Protein AF-A0A7S1MPQ8-F1 (afdb_monomer)

Solvent-accessible surface area (backbone atoms only — not comparable to full-atom values): 20086 Å² total; per-residue (Å²): 141,82,80,74,48,79,52,79,67,75,80,97,74,95,75,95,75,88,71,86,77,86,81,81,84,82,83,77,85,56,96,76,53,72,70,73,75,63,67,87,78,72,95,82,77,82,82,75,97,62,81,82,72,74,80,61,73,87,75,56,62,59,68,59,41,47,77,73,71,44,91,70,61,70,84,72,38,78,76,60,64,37,39,78,58,46,68,67,55,80,66,42,78,50,63,71,59,84,77,48,93,49,74,92,70,37,75,85,60,86,71,57,44,36,45,44,46,76,59,54,46,97,85,71,45,65,50,74,67,54,57,54,54,23,70,76,42,100,55,82,66,80,32,73,45,78,43,73,55,52,83,83,82,84,77,76,88,64,46,32,35,36,41,32,33,62,86,90,65,50,59,69,62,48,51,32,71,75,40,45,73,57,81,86,81,88,80,56,80,87,39,30,48,49,73,75,37,98,37,70,70,54,32,52,57,29,27,52,31,36,69,44,57,68,78,64,31,63,40,28,54,82,79,45,53,74,45,53,39,48,23,53,49,50,16,51,54,52,49,51,50,44,57,46,45,75,67,74,53,93,69,63,46,43,55,42,69,49,76,50,70,66,51,57,68,74,55,27,25,54,30,28,24,33,49,36,53,49,22,65,76,46,68,34,37,36,34,38,35,30,66,73,51,87,37,45,18,54,91,20,30,56,43,39,33,37,38,33,60,81,80,24,37,37,37,39,31,57,76,75,64,82,67,64,69,78,77,112

Mean predicted aligned error: 13.89 Å

Foldseek 3Di:
DFDFDKDKDDDDDDDDDDDPPPDADDDDDDPPCPVVVPDDDDPDDDDDPDDPPPPPCLPDPPVVCVVVVHDDPPVSVVDPLAAAFAFPDDWDFQDFQDDDRDPVPRPDDDIWIKGKGFQDDPVQDHDPVLQVVLVVDPHGDSRIDIGTQGDDPDLPDWLEEEEAEDPPLCQQVNLCVVQNAQDDQDFDQPAFLCVSAPDNVLSVLLLVLLPHDVVNSRHGLVPDDPLNNLSSVRSNSLRVQLVVLVVPPPHGAHENEASLVSDDLVSSQSSLLSSCVSSVVSVGRHYYYHNDSSNNYPSGNVTQWYAYSVRSIITGTDDPVVPVVVPD

Secondary structure (DSSP, 8-state):
----EEEE--S----S----------PPPPTTGGGGGSPPPPTT-PPPS-------GGGS-HHHHHHTTPPPPGGG-TTTTTTTPPBSSPPEE-PPP---SSGGGS---SS-EEEEEE-S-TTSPPPHHHHHHGGGSSS---SEEEEEEPP-----S-SEEEEE-STTSSHHHHHHHHH-PPPP----SSSBGGGGSS-HHHHHHHHHHTT--HHHHTSBGGGS-HHHHHHHHHHHHHHHHHHHHTTT---PPEEEESTTTTS-HHHHHHHHHHHHHHHHHTT--EEEEES--TT-STTTT--SEEEETTTTEEEEB--SGGGTTS--

pLDDT: mean 75.01, std 22.39, range [24.95, 98.12]

Nearest PDB structures (foldseek):
  1l2t-assembly1_B  TM=6.894E-01  e=6.437E-07  Methanocaldococcus jannaschii
  7nnu-assembly1_B  TM=5.948E-01  e=2.267E-05  Lactobacillus delbrueckii subsp. bulgaricus ATCC 11842 = JCM 1002
  4r9u-assembly1_D  TM=6.029E-01  e=1.386E-04  Escherichia coli K-12
  7z03-assembly1_D  TM=7.488E-01  e=3.767E-02  Escherichia coli
  7qv3-assembly1_w  TM=4.018E-01  e=1.017E-01  Bacillus subtilis subsp. subtilis str. 168

Structure (mmCIF, N/CA/C/O backbone):
data_AF-A0A7S1MPQ8-F1
#
_entry.id   AF-A0A7S1MPQ8-F1
#
loop_
_atom_site.group_PDB
_atom_site.id
_atom_site.type_symbol
_atom_site.label_atom_id
_atom_site.label_alt_id
_atom_site.label_comp_id
_atom_site.label_asym_id
_atom_site.label_entity_id
_atom_site.label_seq_id
_atom_site.pdbx_PDB_ins_code
_atom_site.Cartn_x
_atom_site.Cartn_y
_atom_site.Cartn_z
_atom_site.occupancy
_atom_site.B_iso_or_equiv
_atom_site.auth_seq_id
_atom_site.auth_comp_id
_atom_site.auth_asym_id
_atom_site.auth_atom_id
_atom_site.pdbx_PDB_model_num
ATOM 1 N N . PRO A 1 1 ? 7.523 -23.310 -0.431 1.00 24.95 1 PRO A N 1
ATOM 2 C CA . PRO A 1 1 ? 6.176 -23.815 -0.777 1.00 24.95 1 PRO A CA 1
ATOM 3 C C . PRO A 1 1 ? 5.324 -23.890 0.496 1.00 24.95 1 PRO A C 1
ATOM 5 O O . PRO A 1 1 ? 4.924 -24.959 0.931 1.00 24.95 1 PRO A O 1
ATOM 8 N N . ASP A 1 2 ? 5.092 -22.722 1.096 1.00 28.92 2 ASP A N 1
ATOM 9 C CA . ASP A 1 2 ? 4.220 -22.553 2.256 1.00 28.92 2 ASP A CA 1
ATOM 10 C C . ASP A 1 2 ? 2.933 -21.923 1.735 1.00 28.92 2 ASP A C 1
ATOM 12 O O . ASP A 1 2 ? 2.806 -20.704 1.613 1.00 28.92 2 ASP A O 1
ATOM 16 N N . ALA A 1 3 ? 2.014 -22.774 1.288 1.00 28.59 3 ALA A N 1
ATOM 17 C CA . ALA A 1 3 ? 0.721 -22.330 0.800 1.00 28.59 3 ALA A CA 1
ATOM 18 C C . ALA A 1 3 ? -0.149 -21.961 2.008 1.00 28.59 3 ALA A C 1
ATOM 20 O O . ALA A 1 3 ? -0.745 -22.821 2.649 1.00 28.59 3 ALA A O 1
ATOM 21 N N . MET A 1 4 ? -0.205 -20.670 2.336 1.00 34.84 4 MET A N 1
ATOM 22 C CA . MET A 1 4 ? -1.240 -20.127 3.214 1.00 34.84 4 MET A CA 1
ATOM 23 C C . MET A 1 4 ? -2.583 -20.310 2.492 1.00 34.84 4 MET A C 1
ATOM 25 O O . MET A 1 4 ? -2.813 -19.684 1.458 1.00 34.84 4 MET A O 1
ATOM 29 N N . GLN A 1 5 ? -3.431 -21.214 2.981 1.00 35.16 5 GLN A N 1
ATOM 30 C CA . GLN A 1 5 ? -4.720 -21.516 2.356 1.00 35.16 5 GLN A CA 1
ATOM 31 C C . GLN A 1 5 ? -5.838 -20.725 3.038 1.00 35.16 5 GLN A C 1
ATOM 33 O O . GLN A 1 5 ? -5.925 -20.671 4.266 1.00 35.16 5 GLN A O 1
ATOM 38 N N . VAL A 1 6 ? -6.689 -20.098 2.226 1.00 36.59 6 VAL A N 1
ATOM 39 C CA . VAL A 1 6 ? -7.954 -19.505 2.671 1.00 36.59 6 VAL A CA 1
ATOM 40 C C . VAL A 1 6 ? -9.004 -20.608 2.597 1.00 36.59 6 VAL A C 1
ATOM 42 O O . VAL A 1 6 ? -9.226 -21.168 1.525 1.00 36.59 6 VAL A O 1
ATOM 45 N N . ILE A 1 7 ? -9.614 -20.952 3.731 1.00 37.66 7 ILE A N 1
ATOM 46 C CA . ILE A 1 7 ? -10.656 -21.984 3.800 1.00 37.66 7 ILE A CA 1
ATOM 47 C C . ILE A 1 7 ? -12.013 -21.283 3.883 1.00 37.66 7 ILE A C 1
ATOM 49 O O . ILE A 1 7 ? -12.254 -20.510 4.812 1.00 37.66 7 ILE A O 1
ATOM 53 N N . HIS A 1 8 ? -12.891 -21.566 2.919 1.00 32.28 8 HIS A N 1
ATOM 54 C CA . HIS A 1 8 ? -14.289 -21.136 2.928 1.00 32.28 8 HIS A CA 1
ATOM 55 C C . HIS A 1 8 ? -15.161 -22.266 3.480 1.00 32.28 8 HIS A C 1
ATOM 57 O O . HIS A 1 8 ? -15.220 -23.347 2.897 1.00 32.28 8 HIS A O 1
ATOM 63 N N . CYS A 1 9 ? -15.863 -22.021 4.585 1.00 34.50 9 CYS A N 1
ATOM 64 C CA . CYS A 1 9 ? -16.858 -22.957 5.105 1.00 34.50 9 CYS A CA 1
ATOM 65 C C . CYS A 1 9 ? -18.252 -22.515 4.643 1.00 34.50 9 CYS A C 1
ATOM 67 O O . CYS A 1 9 ? -18.868 -21.658 5.273 1.00 34.50 9 CYS A O 1
ATOM 69 N N . GLY A 1 10 ? -18.747 -23.089 3.542 1.00 27.78 10 GLY A N 1
ATOM 70 C CA . GLY A 1 10 ? -20.096 -22.844 3.032 1.00 27.78 10 GLY A CA 1
ATOM 71 C C . GLY A 1 10 ? -20.757 -24.121 2.508 1.00 27.78 10 GLY A C 1
ATOM 72 O O . GLY A 1 10 ? -20.218 -24.764 1.619 1.00 27.78 10 GLY A O 1
ATOM 73 N N . GLY A 1 11 ? -21.940 -24.443 3.046 1.00 31.38 11 GLY A N 1
ATOM 74 C CA . GLY A 1 11 ? -22.970 -25.270 2.399 1.00 31.38 11 GLY A CA 1
ATOM 75 C C . GLY A 1 11 ? -22.735 -26.785 2.311 1.00 31.38 11 GLY A C 1
ATOM 76 O O . GLY A 1 11 ? -21.834 -27.259 1.636 1.00 31.38 11 GLY A O 1
ATOM 77 N N . ARG A 1 12 ? -23.633 -27.550 2.949 1.00 38.44 12 ARG A N 1
ATOM 78 C CA . ARG A 1 12 ? -23.705 -29.024 2.999 1.00 38.44 12 ARG A CA 1
ATOM 79 C C . ARG A 1 12 ? -23.396 -29.710 1.656 1.00 38.44 12 ARG A C 1
ATOM 81 O O . ARG A 1 12 ? -24.180 -29.613 0.717 1.00 38.44 12 ARG A O 1
ATOM 88 N N . GLY A 1 13 ? -22.329 -30.505 1.635 1.00 28.84 13 GLY A N 1
ATOM 89 C CA . GLY A 1 13 ? -22.002 -31.447 0.567 1.00 28.84 13 GLY A CA 1
ATOM 90 C C . GLY A 1 13 ? -21.178 -32.599 1.134 1.00 28.84 13 GLY A C 1
ATOM 91 O O . GLY A 1 13 ? -20.090 -32.400 1.659 1.00 28.84 13 GLY A O 1
ATOM 92 N N . THR A 1 14 ? -21.745 -33.797 1.095 1.00 37.88 14 THR A N 1
ATOM 93 C CA . THR A 1 14 ? -21.202 -35.048 1.631 1.00 37.88 14 THR A CA 1
ATOM 94 C C . THR A 1 14 ? -19.940 -35.507 0.895 1.00 37.88 14 THR A C 1
ATOM 96 O O . THR A 1 14 ? -20.030 -35.880 -0.272 1.00 37.88 14 THR A O 1
ATOM 99 N N . SER A 1 15 ? -18.805 -35.610 1.590 1.00 29.81 15 SER A N 1
ATOM 100 C CA . SER A 1 15 ? -17.795 -36.645 1.318 1.00 29.81 15 SER A CA 1
ATOM 101 C C . SER A 1 15 ? -16.887 -36.851 2.529 1.00 29.81 15 SER A C 1
ATOM 103 O O . SER A 1 15 ? -16.391 -35.896 3.119 1.00 29.81 15 SER A O 1
ATOM 105 N N . ALA A 1 16 ? -16.720 -38.120 2.890 1.00 32.75 16 ALA A N 1
ATOM 106 C CA . ALA A 1 16 ? -16.116 -38.620 4.112 1.00 32.75 16 ALA A CA 1
ATOM 107 C C . ALA A 1 16 ? -14.639 -38.233 4.282 1.00 32.75 16 ALA A C 1
ATOM 109 O O . ALA A 1 16 ? -13.795 -38.699 3.530 1.00 32.75 16 ALA A O 1
ATOM 110 N N . HIS A 1 17 ? -14.363 -37.434 5.312 1.00 28.80 17 HIS A N 1
ATOM 111 C CA . HIS A 1 17 ? -13.198 -37.507 6.201 1.00 28.80 17 HIS A CA 1
ATOM 112 C C . HIS A 1 17 ? -13.508 -36.611 7.413 1.00 28.80 17 HIS A C 1
ATOM 114 O O . HIS A 1 17 ? -13.018 -35.492 7.534 1.00 28.80 17 HIS A O 1
ATOM 120 N N . GLU A 1 18 ? -14.393 -37.084 8.295 1.00 25.55 18 GLU A N 1
ATOM 121 C CA . GLU A 1 18 ? -14.586 -36.480 9.618 1.00 25.55 18 GLU A CA 1
ATOM 122 C C . GLU A 1 18 ? -13.406 -36.880 10.508 1.00 25.55 18 GLU A C 1
ATOM 124 O O . GLU A 1 18 ? -13.405 -37.922 11.160 1.00 25.55 18 GLU A O 1
ATOM 129 N N . THR A 1 19 ? -12.359 -36.060 10.511 1.00 27.33 19 THR A N 1
ATOM 130 C CA . THR A 1 19 ? -11.458 -35.991 11.665 1.00 27.33 19 THR A CA 1
ATOM 131 C C . THR A 1 19 ? -12.065 -35.014 12.657 1.00 27.33 19 THR A C 1
ATOM 133 O O . THR A 1 19 ? -12.193 -33.831 12.351 1.00 27.33 19 THR A O 1
ATOM 136 N N . ASP A 1 20 ? -12.441 -35.521 13.831 1.00 26.19 20 ASP A N 1
ATOM 137 C CA . ASP A 1 20 ? -12.911 -34.746 14.981 1.00 26.19 20 ASP A CA 1
ATOM 138 C C . ASP A 1 20 ? -11.838 -33.721 15.393 1.00 26.19 20 ASP A C 1
ATOM 140 O O . ASP A 1 20 ? -10.901 -34.017 16.142 1.00 26.19 20 ASP A O 1
ATOM 144 N N . VAL A 1 21 ? -11.937 -32.494 14.877 1.00 26.73 21 VAL A N 1
ATOM 145 C CA . VAL A 1 21 ? -11.065 -31.390 15.283 1.00 26.73 21 VAL A CA 1
ATOM 146 C C . VAL A 1 21 ? -11.591 -30.849 16.610 1.00 26.73 21 VAL A C 1
ATOM 148 O O . VAL A 1 21 ? -12.471 -29.990 16.652 1.00 26.73 21 VAL A O 1
ATOM 151 N N . LYS A 1 22 ? -11.041 -31.341 17.724 1.00 25.64 22 LYS A N 1
ATOM 152 C CA . LYS A 1 22 ? -11.233 -30.724 19.046 1.00 25.64 22 LYS A CA 1
ATOM 153 C C . LYS A 1 22 ? -10.482 -29.390 19.095 1.00 25.64 22 LYS A C 1
ATOM 155 O O . LYS A 1 22 ? -9.331 -29.328 19.514 1.00 25.64 22 LYS A O 1
ATOM 160 N N . ALA A 1 23 ? -11.128 -28.323 18.635 1.00 27.41 23 ALA A N 1
ATOM 161 C CA . ALA A 1 23 ? -10.589 -26.972 18.694 1.00 27.41 23 ALA A CA 1
ATOM 162 C C . ALA A 1 23 ? -10.859 -26.334 20.067 1.00 27.41 23 ALA A C 1
ATOM 164 O O . ALA A 1 23 ? -12.002 -26.039 20.408 1.00 27.41 23 ALA A O 1
ATOM 165 N N . THR A 1 24 ? -9.802 -26.040 20.824 1.00 33.00 24 THR A N 1
ATOM 166 C CA . THR A 1 24 ? -9.876 -25.122 21.970 1.00 33.00 24 THR A CA 1
ATOM 167 C C . THR A 1 24 ? -8.656 -24.212 21.958 1.00 33.00 24 THR A C 1
ATOM 169 O O . THR A 1 24 ? -7.521 -24.684 21.966 1.00 33.00 24 THR A O 1
ATOM 172 N N . ARG A 1 25 ? -8.868 -22.891 21.905 1.00 42.22 25 ARG A N 1
ATOM 173 C CA . ARG A 1 25 ? -7.794 -21.886 21.969 1.00 42.22 25 ARG A CA 1
ATOM 174 C C . ARG A 1 25 ? -8.218 -20.714 22.837 1.00 42.22 25 ARG A C 1
ATOM 176 O O . ARG A 1 25 ? -9.301 -20.164 22.655 1.00 42.22 25 ARG A O 1
ATOM 183 N N . LEU A 1 26 ? -7.340 -20.328 23.758 1.00 31.12 26 LEU A N 1
ATOM 184 C CA . LEU A 1 26 ? -7.512 -19.186 24.652 1.00 31.12 26 LEU A CA 1
ATOM 185 C C . LEU A 1 26 ? -6.607 -18.016 24.245 1.00 31.12 26 LEU A C 1
ATOM 187 O O . LEU A 1 26 ? -5.568 -18.180 23.607 1.00 31.12 26 LEU A O 1
ATOM 191 N N . ARG A 1 27 ? -7.063 -16.814 24.613 1.00 29.39 27 ARG A N 1
ATOM 192 C CA . ARG A 1 27 ? -6.423 -15.511 24.384 1.00 29.39 27 ARG A CA 1
ATOM 193 C C . ARG A 1 27 ? -5.014 -15.442 24.984 1.00 29.39 27 ARG A C 1
ATOM 195 O O . ARG A 1 27 ? -4.820 -15.824 26.132 1.00 29.39 27 ARG A O 1
ATOM 202 N N . MET A 1 28 ? -4.090 -14.782 24.280 1.00 27.59 28 MET A N 1
ATOM 203 C CA . MET A 1 28 ? -2.989 -14.089 24.959 1.00 27.59 28 MET A CA 1
ATOM 204 C C . MET A 1 28 ? -3.543 -12.909 25.778 1.00 27.59 28 MET A C 1
ATOM 206 O O . MET A 1 28 ? -4.485 -12.248 25.323 1.00 27.59 28 MET A O 1
ATOM 210 N N . PRO A 1 29 ? -2.967 -12.602 26.953 1.00 29.34 29 PRO A N 1
ATOM 211 C CA . PRO A 1 29 ? -3.317 -11.413 27.715 1.00 29.34 29 PRO A CA 1
ATOM 212 C C . PRO A 1 29 ? -3.167 -10.154 26.859 1.00 29.34 29 PRO A C 1
ATOM 214 O O . PRO A 1 29 ? -2.082 -9.839 26.377 1.00 29.34 29 PRO A O 1
ATOM 217 N N . MET A 1 30 ? -4.253 -9.400 26.699 1.00 39.12 30 MET A N 1
ATOM 218 C CA . MET A 1 30 ? -4.140 -7.986 26.343 1.00 39.12 30 MET A CA 1
ATOM 219 C C . MET A 1 30 ? -3.495 -7.240 27.527 1.00 39.12 30 MET A C 1
ATOM 221 O O . MET A 1 30 ? -3.704 -7.658 28.672 1.00 39.12 30 MET A O 1
ATOM 225 N N . PRO A 1 31 ? -2.841 -6.083 27.313 1.00 38.09 31 PRO A N 1
ATOM 226 C CA . PRO A 1 31 ? -2.344 -5.195 28.379 1.00 38.09 31 PRO A CA 1
ATOM 227 C C . PRO A 1 31 ? -3.404 -4.670 29.378 1.00 38.09 31 PRO A C 1
ATOM 229 O O . PRO A 1 31 ? -3.119 -3.793 30.182 1.00 38.09 31 PRO A O 1
ATOM 232 N N . LEU A 1 32 ? -4.631 -5.197 29.355 1.00 39.12 32 LEU A N 1
ATOM 233 C CA . LEU A 1 32 ? -5.731 -4.879 30.268 1.00 39.12 32 LEU A CA 1
ATOM 234 C C . LEU A 1 32 ? -5.920 -5.908 31.400 1.00 39.12 32 LEU A C 1
ATOM 236 O O . LEU A 1 32 ? -6.851 -5.777 32.192 1.00 39.12 32 LEU A O 1
ATOM 240 N N . GLN A 1 33 ? -5.046 -6.914 31.529 1.00 41.00 33 GLN A N 1
ATOM 241 C CA . GLN A 1 33 ? -5.095 -7.875 32.644 1.00 41.00 33 GLN A CA 1
ATOM 242 C C . GLN A 1 33 ? -4.365 -7.427 33.923 1.00 41.00 33 GLN A C 1
ATOM 244 O O . GLN A 1 33 ? -4.305 -8.194 34.880 1.00 41.00 33 GLN A O 1
ATOM 249 N N . THR A 1 34 ? -3.916 -6.172 34.031 1.00 41.00 34 THR A N 1
ATOM 250 C CA . THR A 1 34 ? -3.363 -5.619 35.286 1.00 41.00 34 THR A CA 1
ATOM 251 C C . THR A 1 34 ? -4.339 -5.754 36.467 1.00 41.00 34 THR A C 1
ATOM 253 O O . THR A 1 34 ? -3.918 -5.853 37.615 1.00 41.00 34 THR A O 1
ATOM 256 N N . ARG A 1 35 ? -5.651 -5.851 36.200 1.00 37.34 35 ARG A N 1
ATOM 257 C CA . ARG A 1 35 ? -6.677 -6.096 37.229 1.00 37.34 35 ARG A CA 1
ATOM 258 C C . ARG A 1 35 ? -6.669 -7.512 37.821 1.00 37.34 35 ARG A C 1
ATOM 260 O O . ARG A 1 35 ? -7.174 -7.676 38.923 1.00 37.34 35 ARG A O 1
ATOM 267 N N . LEU A 1 36 ? -6.092 -8.513 37.149 1.00 35.53 36 LEU A N 1
ATOM 268 C CA . LEU A 1 36 ? -6.027 -9.895 37.655 1.00 35.53 36 LEU A CA 1
ATOM 269 C C . LEU A 1 36 ? -4.828 -10.155 38.583 1.00 35.53 36 LEU A C 1
ATOM 271 O O . LEU A 1 36 ? -4.782 -11.194 39.233 1.00 35.53 36 LEU A O 1
ATOM 275 N N . LEU A 1 37 ? -3.890 -9.208 38.698 1.00 35.22 37 LEU A N 1
ATOM 276 C CA . LEU A 1 37 ? -2.820 -9.248 39.705 1.00 35.22 37 LEU A CA 1
ATOM 277 C C . LEU A 1 37 ? -3.254 -8.672 41.064 1.00 35.22 37 LEU A C 1
ATOM 279 O O . LEU A 1 37 ? -2.502 -8.746 42.034 1.00 35.22 37 LEU A O 1
ATOM 283 N N . VAL A 1 38 ? -4.475 -8.137 41.163 1.00 41.81 38 VAL A N 1
ATOM 284 C CA . VAL A 1 38 ? -5.078 -7.750 42.442 1.00 41.81 38 VAL A CA 1
ATOM 285 C C . VAL A 1 38 ? -5.707 -9.003 43.055 1.00 41.81 38 VAL A C 1
ATOM 287 O O . VAL A 1 38 ? -6.876 -9.308 42.833 1.00 41.81 38 VAL A O 1
ATOM 290 N N . GLN A 1 39 ? -4.893 -9.778 43.772 1.00 36.62 39 GLN A N 1
ATOM 291 C CA . GLN A 1 39 ? -5.347 -10.951 44.523 1.00 36.62 39 GLN A CA 1
ATOM 292 C C . GLN A 1 39 ? -6.478 -10.589 45.514 1.00 36.62 39 GLN A C 1
ATOM 294 O O . GLN A 1 39 ? -6.490 -9.474 46.047 1.00 36.62 39 GLN A O 1
ATOM 299 N N . PRO A 1 40 ? -7.409 -11.515 45.823 1.00 37.91 40 PRO A N 1
ATOM 300 C CA . PRO A 1 40 ? -8.365 -11.319 46.908 1.00 37.91 40 PRO A CA 1
ATOM 301 C C . PRO A 1 40 ? -7.624 -11.233 48.255 1.00 37.91 40 PRO A C 1
ATOM 303 O O . PRO A 1 40 ? -6.812 -12.091 48.594 1.00 37.91 40 PRO A O 1
ATOM 306 N N . LYS A 1 41 ? -7.896 -10.153 48.998 1.00 41.31 41 LYS A N 1
ATOM 307 C CA . LYS A 1 41 ? -7.268 -9.792 50.279 1.00 41.31 41 LYS A CA 1
ATOM 308 C C . LYS A 1 41 ? -7.405 -10.915 51.324 1.00 41.31 41 LYS A C 1
ATOM 310 O O . LYS A 1 41 ? -8.508 -11.396 51.573 1.00 41.31 41 LYS A O 1
ATOM 315 N N . LEU A 1 42 ? -6.304 -11.255 52.000 1.00 37.31 42 LEU A N 1
ATOM 316 C CA . LEU A 1 42 ? -6.331 -11.942 53.299 1.00 37.31 42 LEU A CA 1
ATOM 317 C C . LEU A 1 42 ? -7.059 -11.054 54.333 1.00 37.31 42 LEU A C 1
ATOM 319 O O . LEU A 1 42 ? -6.834 -9.840 54.347 1.00 37.31 42 LEU A O 1
ATOM 323 N N . PRO A 1 43 ? -7.915 -11.610 55.209 1.00 36.41 43 PRO A N 1
ATOM 324 C CA . PRO A 1 43 ? -8.613 -10.823 56.220 1.00 36.41 43 PRO A CA 1
ATOM 325 C C . PRO A 1 43 ? -7.623 -10.364 57.303 1.00 36.41 43 PRO A C 1
ATOM 327 O O . PRO A 1 43 ? -7.113 -11.184 58.062 1.00 36.41 43 PRO A O 1
ATOM 330 N N . GLY A 1 44 ? -7.337 -9.057 57.365 1.00 46.91 44 GLY A N 1
ATOM 331 C CA . GLY A 1 44 ? -6.554 -8.460 58.459 1.00 46.91 44 GLY A CA 1
ATOM 332 C C . GLY A 1 44 ? -5.663 -7.254 58.130 1.00 46.91 44 GLY A C 1
ATOM 333 O O . GLY A 1 44 ? -5.054 -6.708 59.045 1.00 46.91 44 GLY A O 1
ATOM 334 N N . SER A 1 45 ? -5.551 -6.800 56.877 1.00 37.31 45 SER A N 1
ATOM 335 C CA . SER A 1 45 ? -4.681 -5.657 56.549 1.00 37.31 45 SER A CA 1
ATOM 336 C C . SER A 1 45 ? -5.398 -4.309 56.695 1.00 37.31 45 SER A C 1
ATOM 338 O O . SER A 1 45 ? -6.328 -4.014 55.942 1.00 37.31 45 SER A O 1
ATOM 340 N N . VAL A 1 46 ? -4.918 -3.501 57.642 1.00 44.50 46 VAL A N 1
ATOM 341 C CA . VAL A 1 46 ? -5.255 -2.087 57.872 1.00 44.50 46 VAL A CA 1
ATOM 342 C C . VAL A 1 46 ? -5.051 -1.267 56.589 1.00 44.50 46 VAL A C 1
ATOM 344 O O . VAL A 1 46 ? -4.017 -1.386 55.931 1.00 44.50 46 VAL A O 1
ATOM 347 N N . GLU A 1 47 ? -6.047 -0.462 56.219 1.00 40.12 47 GLU A N 1
ATOM 348 C CA . GLU A 1 47 ? -6.007 0.421 55.047 1.00 40.12 47 GLU A CA 1
ATOM 349 C C . GLU A 1 47 ? -5.026 1.588 55.239 1.00 40.12 47 GLU A C 1
ATOM 351 O O . GLU A 1 47 ? -5.028 2.225 56.292 1.00 40.12 47 GLU A O 1
ATOM 356 N N . PRO A 1 48 ? -4.277 1.984 54.200 1.00 42.97 48 PRO A N 1
ATOM 357 C CA . PRO A 1 48 ? -4.060 3.386 53.913 1.00 42.97 48 PRO A CA 1
ATOM 358 C C . PRO A 1 48 ? -5.194 3.877 53.001 1.00 42.97 48 PRO A C 1
ATOM 360 O O . PRO A 1 48 ? -5.425 3.329 51.920 1.00 42.97 48 PRO A O 1
ATOM 363 N N . GLU A 1 49 ? -5.903 4.917 53.437 1.00 44.12 49 GLU A N 1
ATOM 364 C CA . GLU A 1 49 ? -6.898 5.647 52.650 1.00 44.12 49 GLU A CA 1
ATOM 365 C C . GLU A 1 49 ? -6.259 6.242 51.386 1.00 44.12 49 GLU A C 1
ATOM 367 O O . GLU A 1 49 ? -5.705 7.340 51.398 1.00 44.12 49 GLU A O 1
ATOM 372 N N . ARG A 1 50 ? -6.296 5.480 50.295 1.00 43.31 50 ARG A N 1
ATOM 373 C CA . ARG A 1 50 ? -6.432 5.905 48.893 1.00 43.31 50 ARG A CA 1
ATOM 374 C C . ARG A 1 50 ? -6.281 4.641 48.048 1.00 43.31 50 ARG A C 1
ATOM 376 O O . ARG A 1 50 ? -5.191 4.064 48.036 1.00 43.31 50 ARG A O 1
ATOM 383 N N . PRO A 1 51 ? -7.316 4.180 47.322 1.00 43.91 51 PRO A N 1
ATOM 384 C CA . PRO A 1 51 ? -7.065 3.200 46.279 1.00 43.91 51 PRO A CA 1
ATOM 385 C C . PRO A 1 51 ? -6.052 3.845 45.333 1.00 43.91 51 PRO A C 1
ATOM 387 O O . PRO A 1 51 ? -6.257 4.983 44.911 1.00 43.91 51 PRO A O 1
ATOM 390 N N . PHE A 1 52 ? -4.938 3.167 45.048 1.00 38.09 52 PHE A N 1
ATOM 391 C CA . PHE A 1 52 ? -4.070 3.549 43.941 1.00 38.09 52 PHE A CA 1
ATOM 392 C C . PHE A 1 52 ? -4.953 3.553 42.693 1.00 38.09 52 PHE A C 1
ATOM 394 O O . PHE A 1 52 ? -5.222 2.502 42.109 1.00 38.09 52 PHE A O 1
ATOM 401 N N . ALA A 1 53 ? -5.491 4.721 42.343 1.00 48.09 53 ALA A N 1
ATOM 402 C CA . ALA A 1 53 ? -6.166 4.926 41.084 1.00 48.09 53 ALA A CA 1
ATOM 403 C C . ALA A 1 53 ? -5.097 4.637 40.039 1.00 48.09 53 ALA A C 1
ATOM 405 O O . ALA A 1 53 ? -4.110 5.367 39.935 1.00 48.09 53 ALA A O 1
ATOM 406 N N . ALA A 1 54 ? -5.226 3.496 39.363 1.00 45.75 54 ALA A N 1
ATOM 407 C CA . ALA A 1 54 ? -4.396 3.204 38.213 1.00 45.75 54 ALA A CA 1
ATOM 408 C C . ALA A 1 54 ? -4.549 4.402 37.277 1.00 45.75 54 ALA A C 1
ATOM 410 O O . ALA A 1 54 ? -5.664 4.689 36.844 1.00 45.75 54 ALA A O 1
ATOM 411 N N . ILE A 1 55 ? -3.457 5.136 37.066 1.00 49.22 55 ILE A N 1
ATOM 412 C CA . ILE A 1 55 ? -3.434 6.300 36.187 1.00 49.22 55 ILE A CA 1
ATOM 413 C C . ILE A 1 55 ? -3.928 5.814 34.825 1.00 49.22 55 ILE A C 1
ATOM 415 O O . ILE A 1 55 ? -3.316 4.923 34.229 1.00 49.22 55 ILE A O 1
ATOM 419 N N . ASP A 1 56 ? -5.060 6.345 34.361 1.00 51.88 56 ASP A N 1
ATOM 420 C CA . ASP A 1 56 ? -5.493 6.100 32.994 1.00 51.88 56 ASP A CA 1
ATOM 421 C C . ASP A 1 56 ? -4.576 6.923 32.090 1.00 51.88 56 ASP A C 1
ATOM 423 O O . ASP A 1 56 ? -4.651 8.148 32.040 1.00 51.88 56 ASP A O 1
ATOM 427 N N . TYR A 1 57 ? -3.666 6.244 31.392 1.00 55.69 57 TYR A N 1
ATOM 428 C CA . TYR A 1 57 ? -2.696 6.876 30.495 1.00 55.69 57 TYR A CA 1
ATOM 429 C C . TYR A 1 57 ? -3.346 7.733 29.396 1.00 55.69 57 TYR A C 1
ATOM 431 O O . TYR A 1 57 ? -2.659 8.539 28.774 1.00 55.69 57 TYR A O 1
ATOM 439 N N . LYS A 1 58 ? -4.654 7.584 29.152 1.00 53.97 58 LYS A N 1
ATOM 440 C CA . LYS A 1 58 ? -5.418 8.443 28.236 1.00 53.97 58 LYS A CA 1
ATOM 441 C C . LYS A 1 58 ? -5.584 9.878 28.740 1.00 53.97 58 LYS A C 1
ATOM 443 O O . LYS A 1 58 ? -5.866 10.757 27.936 1.00 53.97 58 LYS A O 1
ATOM 448 N N . GLU A 1 59 ? -5.412 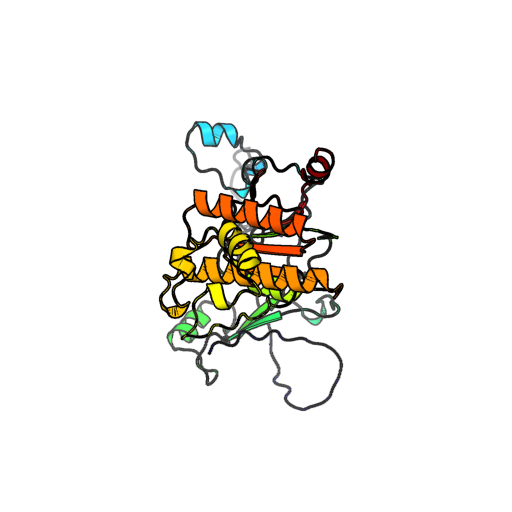10.112 30.038 1.00 59.50 59 GLU A N 1
ATOM 449 C CA . GLU A 1 59 ? -5.482 11.440 30.660 1.00 59.50 59 GLU A CA 1
ATOM 450 C C . GLU A 1 59 ? -4.110 12.131 30.728 1.00 59.50 59 GLU A C 1
ATOM 452 O O . GLU A 1 59 ? -4.009 13.279 31.161 1.00 59.50 59 GLU A O 1
ATOM 457 N N . CYS A 1 60 ? -3.032 11.456 30.308 1.00 66.56 60 CYS A N 1
ATOM 458 C CA . CYS A 1 60 ? -1.706 12.059 30.280 1.00 66.56 60 CYS A CA 1
ATOM 459 C C . CYS A 1 60 ? -1.624 13.146 29.203 1.00 66.56 60 CYS A C 1
ATOM 461 O O . CYS A 1 60 ? -1.896 12.894 28.030 1.00 66.56 60 CYS A O 1
ATOM 463 N N . ASP A 1 61 ? -1.152 14.335 29.589 1.00 74.25 61 ASP A N 1
ATOM 464 C CA . ASP A 1 61 ? -0.811 15.392 28.640 1.00 74.25 61 ASP A CA 1
ATOM 465 C C . ASP A 1 61 ? 0.403 14.974 27.799 1.00 74.25 61 ASP A C 1
ATOM 467 O O . ASP A 1 61 ? 1.568 15.115 28.188 1.00 74.25 61 ASP A O 1
ATOM 471 N N . THR A 1 62 ? 0.110 14.447 26.614 1.00 74.06 62 THR A N 1
ATOM 472 C CA . THR A 1 62 ? 1.104 13.994 25.644 1.00 74.06 62 THR A CA 1
ATOM 473 C C . THR A 1 62 ? 2.033 15.116 25.195 1.00 74.06 62 THR A C 1
ATOM 475 O O . THR A 1 62 ? 3.195 14.849 24.903 1.00 74.06 62 THR A O 1
ATOM 478 N N . SER A 1 63 ? 1.557 16.367 25.179 1.00 71.94 63 SER A N 1
ATOM 479 C CA . SER A 1 63 ? 2.363 17.524 24.774 1.00 71.94 63 SER A CA 1
ATOM 480 C C . SER A 1 63 ? 3.452 17.810 25.804 1.00 71.94 63 SER A C 1
ATOM 482 O O . SER A 1 63 ? 4.601 18.075 25.444 1.00 71.94 63 SER A O 1
ATOM 484 N N . THR A 1 64 ? 3.110 17.687 27.090 1.00 75.06 64 THR A N 1
ATOM 485 C CA . THR A 1 64 ? 4.076 17.809 28.185 1.00 75.06 64 THR A CA 1
ATOM 486 C C . THR A 1 64 ? 5.104 16.675 28.136 1.00 75.06 64 THR A C 1
ATOM 488 O O . THR A 1 64 ? 6.304 16.952 28.174 1.00 75.06 64 THR A O 1
ATOM 491 N N . LEU A 1 65 ? 4.673 15.418 27.964 1.00 75.12 65 LEU A N 1
ATOM 492 C CA . LEU A 1 65 ? 5.579 14.263 27.860 1.00 75.12 65 LEU A CA 1
ATOM 493 C C . LEU A 1 65 ? 6.608 14.429 26.727 1.00 75.12 65 LEU A C 1
ATOM 495 O O . LEU A 1 65 ? 7.805 14.251 26.952 1.00 75.12 65 LEU A O 1
ATOM 499 N N . GLU A 1 66 ? 6.173 14.837 25.535 1.00 67.19 66 GLU A N 1
ATOM 500 C CA . GLU A 1 66 ? 7.080 15.098 24.410 1.00 67.19 66 GLU A CA 1
ATOM 501 C C . GLU A 1 66 ? 8.036 16.265 24.672 1.00 67.19 66 GLU A C 1
ATOM 503 O O . GLU A 1 66 ? 9.213 16.167 24.328 1.00 67.19 66 GLU A O 1
ATOM 508 N N . SER A 1 67 ? 7.566 17.362 25.281 1.00 74.44 67 SER A N 1
ATOM 509 C CA . SER A 1 67 ? 8.429 18.520 25.579 1.00 74.44 67 SER A CA 1
ATOM 510 C C . SER A 1 67 ? 9.552 18.182 26.563 1.00 74.44 67 SER A C 1
ATOM 512 O O . SER A 1 67 ? 10.629 18.772 26.513 1.00 74.44 67 SER A O 1
ATOM 514 N N . LEU A 1 68 ? 9.320 17.179 27.411 1.00 80.12 68 LEU A N 1
ATOM 515 C CA . LEU A 1 68 ? 10.307 16.611 28.323 1.00 80.12 68 LEU A CA 1
ATOM 516 C C . LEU A 1 68 ? 11.165 15.511 27.668 1.00 80.12 68 LEU A C 1
ATOM 518 O O . LEU A 1 68 ? 12.017 14.928 28.337 1.00 80.12 68 LEU A O 1
ATOM 522 N N . GLY A 1 69 ? 10.947 15.202 26.386 1.00 68.38 69 GLY A N 1
ATOM 523 C CA . GLY A 1 69 ? 11.684 14.186 25.631 1.00 68.38 69 GLY A CA 1
ATOM 524 C C . GLY A 1 69 ? 11.270 12.740 25.923 1.00 68.38 69 GLY A C 1
ATOM 525 O O . GLY A 1 69 ? 12.021 11.816 25.608 1.00 68.38 69 GLY A O 1
ATOM 526 N N . TRP A 1 70 ? 10.105 12.517 26.534 1.00 71.19 70 TRP A N 1
ATOM 527 C CA . TRP A 1 70 ? 9.616 11.174 26.843 1.00 71.19 70 TRP A CA 1
ATOM 528 C C . TRP A 1 70 ? 9.026 10.507 25.598 1.00 71.19 70 TRP A C 1
ATOM 530 O O . TRP A 1 70 ? 8.409 11.155 24.752 1.00 71.19 70 TRP A O 1
ATOM 540 N N . TYR A 1 71 ? 9.181 9.183 25.498 1.00 64.25 71 TYR A N 1
ATOM 541 C CA . TYR A 1 71 ? 8.507 8.392 24.470 1.00 64.25 71 TYR A CA 1
ATOM 542 C C . TYR A 1 71 ? 6.994 8.438 24.696 1.00 64.25 71 TYR A C 1
ATOM 544 O O . TYR A 1 71 ? 6.497 7.933 25.705 1.00 64.25 71 TYR A O 1
ATOM 552 N N . VAL A 1 72 ? 6.263 9.010 23.741 1.00 64.50 72 VAL A N 1
ATOM 553 C CA . VAL A 1 72 ? 4.802 8.959 23.714 1.00 64.50 72 VAL A CA 1
ATOM 554 C C . VAL A 1 72 ? 4.374 7.873 22.729 1.00 64.50 72 VAL A C 1
ATOM 556 O O . VAL A 1 72 ? 4.724 7.958 21.548 1.00 64.50 72 VAL A O 1
ATOM 559 N N . PRO A 1 73 ? 3.628 6.846 23.182 1.00 59.25 73 PRO A N 1
ATOM 560 C CA . PRO A 1 73 ? 3.064 5.842 22.298 1.00 59.25 73 PRO A CA 1
ATOM 561 C C . PRO A 1 73 ? 2.310 6.498 21.130 1.00 59.25 73 PRO A C 1
ATOM 563 O O . PRO A 1 73 ? 1.473 7.374 21.371 1.00 59.25 73 PRO A O 1
ATOM 566 N N . PRO A 1 74 ? 2.561 6.078 19.877 1.00 55.59 74 PRO A N 1
ATOM 567 C CA . PRO A 1 74 ? 1.859 6.563 18.689 1.00 55.59 74 PRO A CA 1
ATOM 568 C C . PRO A 1 74 ? 0.342 6.632 18.874 1.00 55.59 74 PRO A C 1
ATOM 570 O O . PRO A 1 74 ? -0.317 7.565 18.427 1.00 55.59 74 PRO A O 1
ATOM 573 N N . GLU A 1 75 ? -0.216 5.658 19.583 1.00 55.81 75 GLU A N 1
ATOM 574 C CA . GLU A 1 75 ? -1.638 5.537 19.849 1.00 55.81 75 GLU A CA 1
ATOM 575 C C . GLU A 1 75 ? -2.200 6.751 20.581 1.00 55.81 75 GLU A C 1
ATOM 577 O O . GLU A 1 75 ? -3.358 7.052 20.323 1.00 55.81 75 GLU A O 1
ATOM 582 N N . LEU A 1 76 ? -1.408 7.441 21.415 1.00 60.91 76 LEU A N 1
ATOM 583 C CA . LEU A 1 76 ? -1.775 8.641 22.181 1.00 60.91 76 LEU A CA 1
ATOM 584 C C . LEU A 1 76 ? -1.553 9.949 21.399 1.00 60.91 76 LEU A C 1
ATOM 586 O O . LEU A 1 76 ? -2.086 10.989 21.768 1.00 60.91 76 LEU A O 1
ATOM 590 N N . LEU A 1 77 ? -0.844 9.908 20.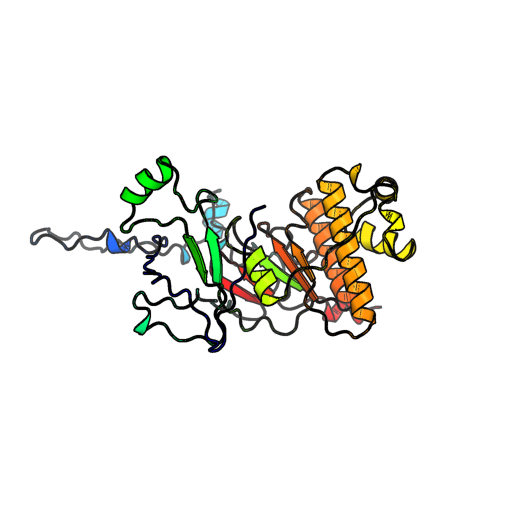267 1.00 64.75 77 LEU A N 1
ATOM 591 C CA . LEU A 1 77 ? -0.586 11.064 19.398 1.00 64.75 77 LEU A CA 1
ATOM 592 C C . LEU A 1 77 ? -1.752 11.325 18.428 1.00 64.75 77 LEU A C 1
ATOM 594 O O . LEU A 1 77 ? -1.528 11.505 17.229 1.00 64.75 77 LEU A O 1
ATOM 598 N N . HIS A 1 78 ? -2.992 11.304 18.937 1.00 56.09 78 HIS A N 1
ATOM 599 C CA . HIS A 1 78 ? -4.246 11.205 18.170 1.00 56.09 78 HIS A CA 1
ATOM 600 C C . HIS A 1 78 ? -4.340 12.133 16.940 1.00 56.09 78 HIS A C 1
ATOM 602 O O . HIS A 1 78 ? -4.894 11.712 15.927 1.00 56.09 78 HIS A O 1
ATOM 608 N N . ASP A 1 79 ? -3.739 13.328 16.985 1.00 54.81 79 ASP A N 1
ATOM 609 C CA . ASP A 1 79 ? -3.762 14.306 15.883 1.00 54.81 79 ASP A CA 1
ATOM 610 C C . ASP A 1 79 ? -2.430 14.473 15.125 1.00 54.81 79 ASP A C 1
ATOM 612 O O . ASP A 1 79 ? -2.364 15.213 14.143 1.00 54.81 79 ASP A O 1
ATOM 616 N N . ARG A 1 80 ? -1.349 13.790 15.532 1.00 61.12 80 ARG A N 1
ATOM 617 C CA . ARG A 1 80 ? -0.013 13.963 14.919 1.00 61.12 80 ARG A CA 1
ATOM 618 C C . ARG A 1 80 ? 0.437 12.817 14.022 1.00 61.12 80 ARG A C 1
ATOM 620 O O . ARG A 1 80 ? 1.257 13.045 13.137 1.00 61.12 80 ARG A O 1
ATOM 627 N N . LEU A 1 81 ? -0.086 11.603 14.209 1.00 69.69 81 LEU A N 1
ATOM 628 C CA . LEU A 1 81 ? 0.303 10.456 13.375 1.00 69.69 81 LEU A CA 1
ATOM 629 C C . LEU A 1 81 ? -0.076 10.623 11.900 1.00 69.69 81 LEU A C 1
ATOM 631 O O . LEU A 1 81 ? 0.666 10.189 11.021 1.00 69.69 81 LEU A O 1
ATOM 635 N N . TYR A 1 82 ? -1.217 11.260 11.645 1.00 86.06 82 TYR A N 1
ATOM 636 C CA . TYR A 1 82 ? -1.803 11.429 10.318 1.00 86.06 82 TYR A CA 1
ATOM 637 C C . TYR A 1 82 ? -1.841 12.909 9.944 1.00 86.06 82 TYR A C 1
ATOM 639 O O . TYR A 1 82 ? -2.893 13.480 9.664 1.00 86.06 82 TYR A O 1
ATOM 647 N N . PHE A 1 83 ? -0.669 13.545 10.023 1.00 83.88 83 PHE A N 1
ATOM 648 C CA . PHE A 1 83 ? -0.519 14.996 9.964 1.00 83.88 83 PHE A CA 1
ATOM 649 C C . PHE A 1 83 ? -1.298 15.631 8.802 1.00 83.88 83 PHE A C 1
ATOM 651 O O . PHE A 1 83 ? -1.110 15.285 7.631 1.00 83.88 83 PHE A O 1
ATOM 658 N N . GLY A 1 84 ? -2.162 16.587 9.145 1.00 85.88 84 GLY A N 1
ATOM 659 C CA . GLY A 1 84 ? -2.972 17.354 8.204 1.00 85.88 84 GLY A CA 1
ATOM 660 C C . GLY A 1 84 ? -4.207 16.635 7.650 1.00 85.88 84 GLY A C 1
ATOM 661 O O . GLY A 1 84 ? -4.947 17.264 6.899 1.00 85.88 84 GLY A O 1
ATOM 662 N N . LEU A 1 85 ? -4.451 15.362 7.977 1.00 89.25 85 LEU A N 1
ATOM 663 C CA . LEU A 1 85 ? -5.707 14.703 7.612 1.00 89.25 85 LEU A CA 1
ATOM 664 C C . LEU A 1 85 ? -6.808 15.086 8.605 1.00 89.25 85 LEU A C 1
ATOM 666 O O . LEU A 1 85 ? -6.645 14.948 9.815 1.00 89.25 85 LEU A O 1
ATOM 670 N N . GLU A 1 86 ? -7.944 15.547 8.089 1.00 88.69 86 GLU A N 1
ATOM 671 C CA . GLU A 1 86 ? -9.097 15.941 8.901 1.00 88.69 86 GLU A CA 1
ATOM 672 C C . GLU A 1 86 ? -10.077 14.776 9.015 1.00 88.69 86 GLU A C 1
ATOM 674 O O . GLU A 1 86 ? -10.581 14.281 8.004 1.00 88.69 86 GLU A O 1
ATOM 679 N N . ARG A 1 87 ? -10.358 14.326 10.242 1.00 88.06 87 ARG A N 1
ATOM 680 C CA . ARG A 1 87 ? -11.306 13.233 10.492 1.00 88.06 87 ARG A CA 1
ATOM 681 C C . ARG A 1 87 ? -12.723 13.655 10.100 1.00 88.06 87 ARG A C 1
ATOM 683 O O . ARG A 1 87 ? -13.169 14.747 10.448 1.00 88.06 87 ARG A O 1
ATOM 690 N N . SER A 1 88 ? -13.439 12.797 9.375 1.00 87.75 88 SER A N 1
ATOM 691 C CA . SER A 1 88 ? -14.836 13.053 9.000 1.00 87.75 88 SER A CA 1
ATOM 692 C C . SER A 1 88 ? -15.825 12.635 10.091 1.00 87.75 88 SER A C 1
ATOM 694 O O . SER A 1 88 ? -16.899 13.228 10.188 1.00 87.75 88 SER A O 1
ATOM 696 N N . CYS A 1 89 ? -15.454 11.659 10.923 1.00 85.38 89 CYS A N 1
ATOM 697 C CA . CYS A 1 89 ? -16.226 11.167 12.060 1.00 85.38 89 CYS A CA 1
ATOM 698 C C . CYS A 1 89 ? -15.308 10.629 13.172 1.00 85.38 89 CYS A C 1
ATOM 700 O O . CYS A 1 89 ? -14.092 10.500 12.991 1.00 85.38 89 CYS A O 1
ATOM 702 N N . GLU A 1 90 ? -15.898 10.288 14.320 1.00 82.88 90 GLU A N 1
ATOM 703 C CA . GLU A 1 90 ? -15.187 9.564 15.377 1.00 82.88 90 GLU A CA 1
ATOM 704 C C . GLU A 1 90 ? -14.705 8.185 14.887 1.00 82.88 90 GLU A C 1
ATOM 706 O O . GLU A 1 90 ? -15.383 7.563 14.058 1.00 82.88 90 GLU A O 1
ATOM 711 N N . PRO A 1 91 ? -13.550 7.683 15.373 1.00 84.81 91 PRO A N 1
ATOM 712 C CA . PRO A 1 91 ? -13.054 6.365 15.003 1.00 84.81 91 PRO A CA 1
ATOM 713 C C . PRO A 1 91 ? -14.059 5.264 15.344 1.00 84.81 91 PRO A C 1
ATOM 715 O O . PRO A 1 91 ? -14.527 5.149 16.478 1.00 84.81 91 PRO A O 1
ATOM 718 N N . LEU A 1 92 ? -14.337 4.403 14.370 1.00 85.38 92 LEU A N 1
ATOM 719 C CA . LEU A 1 92 ? -15.153 3.215 14.570 1.00 85.38 92 LEU A CA 1
ATOM 720 C C . LEU A 1 92 ? -14.287 2.100 15.157 1.00 85.38 92 LEU A C 1
ATOM 722 O O . LEU A 1 92 ? -13.180 1.830 14.681 1.00 85.38 92 LEU A O 1
ATOM 726 N N . GLN A 1 93 ? -14.795 1.418 16.181 1.00 82.94 93 GLN A N 1
ATOM 727 C CA . GLN A 1 93 ? -14.113 0.259 16.746 1.00 82.94 93 GLN A CA 1
ATOM 728 C C . GLN A 1 93 ? -14.487 -0.996 15.952 1.00 82.94 93 GLN A C 1
ATOM 730 O O . GLN A 1 93 ? -15.570 -1.557 16.116 1.00 82.94 93 GLN A O 1
ATOM 735 N N . VAL A 1 94 ? -13.561 -1.474 15.126 1.00 79.88 94 VAL A N 1
ATOM 736 C CA . VAL A 1 94 ? -13.636 -2.800 14.513 1.00 79.88 94 VAL A CA 1
ATOM 737 C C . VAL A 1 94 ? -13.209 -3.802 15.574 1.00 79.88 94 VAL A C 1
ATOM 739 O O . VAL A 1 94 ? -12.021 -4.014 15.839 1.00 79.88 94 VAL A O 1
ATOM 742 N N . LEU A 1 95 ? -14.202 -4.375 16.246 1.00 66.06 95 LEU A N 1
ATOM 743 C CA . LEU A 1 95 ? -13.958 -5.424 17.218 1.00 66.06 95 LEU A CA 1
ATOM 744 C C . LEU A 1 95 ? -13.360 -6.646 16.507 1.00 66.06 95 LEU A C 1
ATOM 746 O O . LEU A 1 95 ? -13.734 -6.948 15.369 1.00 66.06 95 LEU A O 1
ATOM 750 N N . PRO A 1 96 ? -12.429 -7.371 17.153 1.00 63.75 96 PRO A N 1
ATOM 751 C CA . PRO A 1 96 ? -12.086 -8.703 16.681 1.00 63.75 96 PRO A CA 1
ATOM 752 C C . PRO A 1 96 ? -13.371 -9.530 16.589 1.00 63.75 96 PRO A C 1
ATOM 754 O O . PRO A 1 96 ? -14.293 -9.320 17.383 1.00 63.75 96 PRO A O 1
ATOM 757 N N . ALA A 1 97 ? -13.422 -10.454 15.625 1.00 62.91 97 ALA A N 1
ATOM 758 C CA . ALA A 1 97 ? -14.562 -11.348 15.475 1.00 62.91 97 ALA A CA 1
ATOM 759 C C . ALA A 1 97 ? -14.916 -11.944 16.844 1.00 62.91 97 ALA A C 1
ATOM 761 O O . ALA A 1 97 ? -14.027 -12.390 17.582 1.00 62.91 97 ALA A O 1
ATOM 762 N N . LYS A 1 98 ? -16.196 -11.842 17.222 1.00 55.56 98 LYS A N 1
ATOM 763 C CA . LYS A 1 98 ? -16.655 -12.256 18.544 1.00 55.56 98 LYS A CA 1
ATOM 764 C C . LYS A 1 98 ? -16.419 -13.759 18.639 1.00 55.56 98 LYS A C 1
ATOM 766 O O . LYS A 1 98 ? -17.017 -14.529 17.900 1.00 55.56 98 LYS A O 1
ATOM 771 N N . PHE A 1 99 ? -15.478 -14.140 19.490 1.00 49.78 99 PHE A N 1
ATOM 772 C CA . PHE A 1 99 ? -15.081 -15.525 19.676 1.00 49.78 99 PHE A CA 1
ATOM 773 C C . PHE A 1 99 ? -15.580 -15.980 21.040 1.00 49.78 99 PHE A C 1
ATOM 775 O O . PHE A 1 99 ? -15.159 -15.430 22.064 1.00 49.78 99 PHE A O 1
ATOM 782 N N . ASP A 1 100 ? -16.481 -16.957 21.033 1.00 55.38 100 ASP A N 1
ATOM 783 C CA . ASP A 1 100 ? -16.974 -17.623 22.231 1.00 55.38 100 ASP A CA 1
ATOM 784 C C . ASP A 1 100 ? -16.226 -18.945 22.419 1.00 55.38 100 ASP A C 1
ATOM 786 O O . ASP A 1 100 ? -16.049 -19.719 21.484 1.00 55.38 100 ASP A O 1
ATOM 790 N N . VAL A 1 101 ? -15.763 -19.203 23.645 1.00 47.94 101 VAL A N 1
ATOM 791 C CA . VAL A 1 101 ? -14.955 -20.396 23.971 1.00 47.94 101 VAL A CA 1
ATOM 792 C C . VAL A 1 101 ? -15.759 -21.687 23.788 1.00 47.94 101 VAL A C 1
ATOM 794 O O . VAL A 1 101 ? -15.180 -22.745 23.561 1.00 47.94 101 VAL A O 1
ATOM 797 N N . ASN A 1 102 ? -17.086 -21.601 23.889 1.00 60.78 102 ASN A N 1
ATOM 798 C CA . ASN A 1 102 ? -17.985 -22.706 23.604 1.00 60.78 102 ASN A CA 1
ATOM 799 C C . ASN A 1 102 ? -18.472 -22.603 22.146 1.00 60.78 102 ASN A C 1
ATOM 801 O O . ASN A 1 102 ? -19.285 -21.718 21.871 1.00 60.78 102 ASN A O 1
ATOM 805 N N . PRO A 1 103 ? -18.066 -23.518 21.244 1.00 58.34 103 PRO A N 1
ATOM 806 C CA . PRO A 1 103 ? -18.491 -23.506 19.843 1.00 58.34 103 PRO A CA 1
ATOM 807 C C . PRO A 1 103 ? -20.014 -23.568 19.673 1.00 58.34 103 PRO A C 1
ATOM 809 O O . PRO A 1 103 ? -20.550 -23.043 18.706 1.00 58.34 103 PRO A O 1
ATOM 812 N N . LEU A 1 104 ? -20.729 -24.165 20.637 1.00 58.88 104 LEU A N 1
ATOM 813 C CA . LEU A 1 104 ? -22.197 -24.230 20.638 1.00 58.88 104 LEU A CA 1
ATOM 814 C C . LEU A 1 104 ? -22.859 -22.858 20.829 1.00 58.88 104 LEU A C 1
ATOM 816 O O . LEU A 1 104 ? -24.025 -22.687 20.487 1.00 58.88 104 LEU A O 1
ATOM 820 N N . ASN A 1 105 ? -22.119 -21.901 21.389 1.00 60.81 105 ASN A N 1
ATOM 821 C CA . ASN A 1 105 ? -22.564 -20.534 21.634 1.00 60.81 105 ASN A CA 1
ATOM 822 C C . ASN A 1 105 ? -21.902 -19.534 20.676 1.00 60.81 105 ASN A C 1
ATOM 824 O O . ASN A 1 105 ? -22.145 -18.333 20.803 1.00 60.81 105 ASN A O 1
ATOM 828 N N . GLU A 1 106 ? -21.053 -19.992 19.748 1.00 62.97 106 GLU A N 1
ATOM 829 C CA . GLU A 1 106 ? -20.455 -19.099 18.763 1.00 62.97 106 GLU A CA 1
ATOM 830 C C . GLU A 1 106 ? -21.557 -18.603 17.826 1.00 62.97 106 GLU A C 1
ATOM 832 O O . GLU A 1 106 ? -22.336 -19.382 17.270 1.00 62.97 106 GLU A O 1
ATOM 837 N N . ALA A 1 107 ? -21.652 -17.281 17.678 1.00 61.72 107 ALA A N 1
ATOM 838 C CA . ALA A 1 107 ? -22.578 -16.695 16.727 1.00 61.72 107 ALA A CA 1
ATOM 839 C C . ALA A 1 107 ? -22.239 -17.234 15.333 1.00 61.72 107 ALA A C 1
ATOM 841 O O . ALA A 1 107 ? -21.123 -17.046 14.842 1.00 61.72 107 ALA A O 1
ATOM 842 N N . VAL A 1 108 ? -23.203 -17.910 14.707 1.00 63.16 108 VAL A N 1
ATOM 843 C CA . VAL A 1 108 ? -23.069 -18.368 13.327 1.00 63.16 108 VAL A CA 1
ATOM 844 C C . VAL A 1 108 ? -23.032 -17.125 12.446 1.00 63.16 108 VAL A C 1
ATOM 846 O O . VAL A 1 108 ? -24.047 -16.477 12.206 1.00 63.16 108 VAL A O 1
ATOM 849 N N . GLU A 1 109 ? -21.832 -16.752 12.020 1.00 64.12 109 GLU A N 1
ATOM 850 C CA . GLU A 1 109 ? -21.637 -15.724 11.009 1.00 64.12 109 GLU A CA 1
ATOM 851 C C . GLU A 1 109 ? -21.853 -16.354 9.632 1.00 64.12 109 GLU A C 1
ATOM 853 O O . GLU A 1 109 ? -21.355 -17.444 9.358 1.00 64.12 109 GLU A O 1
ATOM 858 N N . GLU A 1 110 ? -22.571 -15.667 8.745 1.00 59.53 110 GLU A N 1
ATOM 859 C CA . GLU A 1 110 ? -22.618 -16.056 7.334 1.00 59.53 110 GLU A CA 1
ATOM 860 C C . GLU A 1 110 ? -21.202 -15.912 6.746 1.00 59.53 110 GLU A C 1
ATOM 862 O O . GLU A 1 110 ? -20.634 -14.830 6.802 1.00 59.53 110 GLU A O 1
ATOM 867 N N . GLU A 1 111 ? -20.592 -16.980 6.234 1.00 67.19 111 GLU A N 1
ATOM 868 C CA . GLU A 1 111 ? -19.263 -16.963 5.581 1.00 67.19 111 GLU A CA 1
ATOM 869 C C . GLU A 1 111 ? -18.086 -16.445 6.447 1.00 67.19 111 GLU A C 1
ATOM 871 O O . GLU A 1 111 ? -17.462 -15.412 6.152 1.00 67.19 111 GLU A O 1
ATOM 876 N N . PRO A 1 112 ? -17.723 -17.158 7.528 1.00 71.00 112 PRO A N 1
ATOM 877 C CA . PRO A 1 112 ? -16.539 -16.821 8.301 1.00 71.00 112 PRO A CA 1
ATOM 878 C C . PRO A 1 112 ? -15.275 -17.134 7.490 1.00 71.00 112 PRO A C 1
ATOM 880 O O . PRO A 1 112 ? -15.133 -18.206 6.902 1.00 71.00 112 PRO A O 1
ATOM 883 N N . HIS A 1 113 ? -14.336 -16.190 7.481 1.00 73.06 113 HIS A N 1
ATOM 884 C CA . HIS A 1 113 ? -13.046 -16.358 6.820 1.00 73.06 113 HIS A CA 1
ATOM 885 C C . HIS A 1 113 ? -11.985 -16.705 7.860 1.00 73.06 113 HIS A C 1
ATOM 887 O O . HIS A 1 113 ? -11.797 -15.975 8.836 1.00 73.06 113 HIS A O 1
ATOM 893 N N . TYR A 1 114 ? -11.269 -17.805 7.642 1.00 76.31 114 TYR A N 1
ATOM 894 C CA . TYR A 1 114 ? -10.181 -18.237 8.512 1.00 76.31 114 TYR A CA 1
ATOM 895 C C . TYR A 1 114 ? -8.869 -18.297 7.739 1.00 76.31 114 TYR A C 1
ATOM 897 O O . TYR A 1 114 ? -8.799 -18.797 6.617 1.00 76.31 114 TYR A O 1
ATOM 905 N N . LEU A 1 115 ? -7.811 -17.805 8.374 1.00 70.88 115 LEU A N 1
ATOM 906 C CA . LEU A 1 115 ? -6.438 -18.012 7.942 1.00 70.88 115 LEU A CA 1
ATOM 907 C C . LEU A 1 115 ? -5.863 -19.139 8.769 1.00 70.88 115 LEU A C 1
ATOM 909 O O . LEU A 1 115 ? -5.762 -19.007 9.988 1.00 70.88 115 LEU A O 1
ATOM 913 N N . ALA A 1 116 ? -5.494 -20.226 8.106 1.00 76.75 116 ALA A N 1
ATOM 914 C CA . ALA A 1 116 ? -4.852 -21.355 8.743 1.00 76.75 116 ALA A CA 1
ATOM 915 C C . ALA A 1 116 ? -3.410 -21.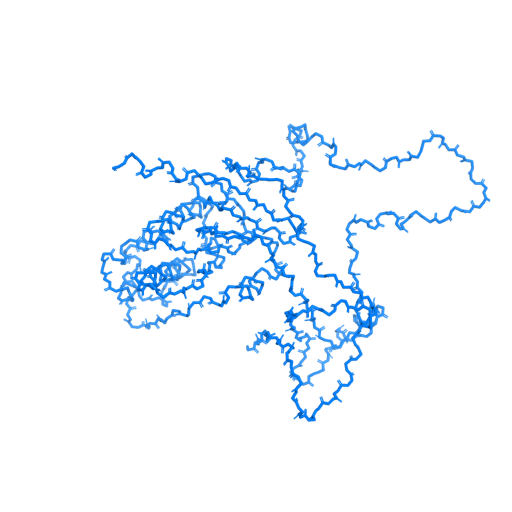481 8.244 1.00 76.75 116 ALA A C 1
ATOM 917 O O . ALA A 1 116 ? -3.137 -21.463 7.044 1.00 76.75 116 ALA A O 1
ATOM 918 N N . THR A 1 117 ? -2.483 -21.626 9.180 1.00 79.06 117 THR A N 1
ATOM 919 C CA . THR A 1 117 ? -1.102 -22.024 8.906 1.00 79.06 117 THR A CA 1
ATOM 920 C C . THR A 1 117 ? -0.788 -23.246 9.746 1.00 79.06 117 THR A C 1
ATOM 922 O O . THR A 1 117 ? -1.196 -23.319 10.900 1.00 79.06 117 THR A O 1
ATOM 925 N N . TYR A 1 118 ? -0.052 -24.196 9.186 1.00 84.06 118 TYR A N 1
ATOM 926 C CA . TYR A 1 118 ? 0.489 -25.308 9.950 1.00 84.06 118 TYR A CA 1
ATOM 927 C C . TYR A 1 118 ? 1.952 -25.032 10.315 1.00 84.06 118 TYR A C 1
ATOM 929 O O . TYR A 1 118 ? 2.756 -24.663 9.462 1.00 84.06 118 TYR A O 1
ATOM 937 N N . VAL A 1 119 ? 2.282 -25.176 11.594 1.00 85.38 119 VAL A N 1
ATOM 938 C CA . VAL A 1 119 ? 3.607 -24.985 12.185 1.00 85.38 119 VAL A CA 1
ATOM 939 C C . VAL A 1 119 ? 4.111 -26.348 12.640 1.00 85.38 119 VAL A C 1
ATOM 941 O O . VAL A 1 119 ? 3.990 -26.733 13.802 1.00 85.38 119 VAL A O 1
ATOM 944 N N . GLY A 1 120 ? 4.677 -27.083 11.695 1.00 85.38 120 GLY A N 1
ATOM 945 C CA . GLY A 1 120 ? 5.236 -28.408 11.905 1.00 85.38 120 GLY A CA 1
ATOM 946 C C . GLY A 1 120 ? 5.884 -28.925 10.628 1.00 85.38 120 GLY A C 1
ATOM 947 O O . GLY A 1 120 ? 6.054 -28.193 9.653 1.00 85.38 120 GLY A O 1
ATOM 948 N N . SER A 1 121 ? 6.272 -30.188 10.653 1.00 85.62 121 SER A N 1
ATOM 949 C CA . SER A 1 121 ? 6.820 -30.891 9.501 1.00 85.62 121 SER A CA 1
ATOM 950 C C . SER A 1 121 ? 5.715 -31.234 8.497 1.00 85.62 121 SER A C 1
ATOM 952 O O . SER A 1 121 ? 4.545 -31.355 8.853 1.00 85.62 121 SER A O 1
ATOM 954 N N . ALA A 1 122 ? 6.080 -31.441 7.230 1.00 83.44 122 ALA A N 1
ATOM 955 C CA . ALA A 1 122 ? 5.118 -31.775 6.173 1.00 83.44 122 ALA A CA 1
ATOM 956 C C . ALA A 1 122 ? 4.353 -33.095 6.412 1.00 83.44 122 ALA A C 1
ATOM 958 O O . ALA A 1 122 ? 3.292 -33.302 5.834 1.00 83.44 122 ALA A O 1
ATOM 959 N N . ASP A 1 123 ? 4.878 -33.972 7.268 1.00 85.19 123 ASP A N 1
ATOM 960 C CA . ASP A 1 123 ? 4.249 -35.223 7.705 1.00 85.19 123 ASP A CA 1
ATOM 961 C C . ASP A 1 123 ? 3.243 -35.038 8.861 1.00 85.19 123 ASP A C 1
ATOM 963 O O . ASP A 1 123 ? 2.727 -36.019 9.392 1.00 85.19 123 ASP A O 1
ATOM 967 N N . GLY A 1 124 ? 2.972 -33.795 9.275 1.00 83.31 124 GLY A N 1
ATOM 968 C CA . GLY A 1 124 ? 2.092 -33.489 10.403 1.00 83.31 124 GLY A CA 1
ATOM 969 C C . GLY A 1 124 ? 2.738 -33.699 11.776 1.00 83.31 124 GLY A C 1
ATOM 970 O O . GLY A 1 124 ? 2.045 -33.642 12.794 1.00 83.31 124 GLY A O 1
ATOM 971 N N . SER A 1 125 ? 4.051 -33.946 11.841 1.00 85.69 125 SER A N 1
ATOM 972 C CA . SER A 1 125 ? 4.772 -34.062 13.108 1.00 85.69 125 SER A CA 1
ATOM 973 C C . SER A 1 125 ? 5.247 -32.706 13.635 1.00 85.69 125 SER A C 1
ATOM 975 O O . SER A 1 125 ? 5.638 -31.801 12.894 1.00 85.69 125 SER A O 1
ATOM 977 N N . LEU A 1 126 ? 5.277 -32.570 14.961 1.00 87.88 126 LEU A N 1
ATOM 978 C CA . LEU A 1 126 ? 5.920 -31.439 15.625 1.00 87.88 126 LEU A CA 1
ATOM 979 C C . LEU A 1 126 ? 7.371 -31.761 15.956 1.00 87.88 126 LEU A C 1
ATOM 981 O O . LEU A 1 126 ? 7.677 -32.846 16.450 1.00 87.88 126 LEU A O 1
ATOM 985 N N . SER A 1 127 ? 8.257 -30.780 15.770 1.00 91.06 127 SER A N 1
ATOM 986 C CA . SER A 1 127 ? 9.646 -30.898 16.219 1.00 91.06 127 SER A CA 1
ATOM 987 C C . SER A 1 127 ? 9.730 -31.123 17.733 1.00 91.06 127 SER A C 1
ATOM 989 O O . SER A 1 127 ? 8.875 -30.663 18.492 1.00 91.06 127 SER A O 1
ATOM 991 N N . SER A 1 128 ? 10.809 -31.756 18.199 1.00 89.81 128 SER A N 1
ATOM 992 C CA . SER A 1 128 ? 11.029 -32.010 19.632 1.00 89.81 128 SER A CA 1
ATOM 993 C C . SER A 1 128 ? 10.965 -30.738 20.486 1.00 89.81 128 SER A C 1
ATOM 995 O O . SER A 1 128 ? 10.430 -30.757 21.592 1.00 89.81 128 SER A O 1
ATOM 997 N N . LYS A 1 129 ? 11.441 -29.604 19.956 1.00 91.25 129 LYS A N 1
ATOM 998 C CA . LYS A 1 129 ? 11.348 -28.294 20.616 1.00 91.25 129 LYS A CA 1
ATOM 999 C C . LYS A 1 129 ? 9.899 -27.813 20.731 1.00 91.25 129 LYS A C 1
ATOM 1001 O O . LYS A 1 129 ? 9.499 -27.374 21.803 1.00 91.25 129 LYS A O 1
ATOM 1006 N N . LEU A 1 130 ? 9.102 -27.927 19.665 1.00 86.12 130 LEU A N 1
ATOM 1007 C CA . LEU A 1 130 ? 7.681 -27.552 19.694 1.00 86.12 130 LEU A CA 1
ATOM 1008 C C . LEU A 1 130 ? 6.878 -28.452 20.637 1.00 86.12 130 LEU A C 1
ATOM 1010 O O . LEU A 1 130 ? 6.043 -27.953 21.383 1.00 86.12 130 LEU A O 1
ATOM 1014 N N . GLN A 1 131 ? 7.185 -29.750 20.681 1.00 86.12 131 GLN A N 1
ATOM 1015 C CA . GLN A 1 131 ? 6.579 -30.679 21.638 1.00 86.12 131 GLN A CA 1
ATOM 1016 C C . GLN A 1 131 ? 6.903 -30.310 23.093 1.00 86.12 131 GLN A C 1
ATOM 1018 O O . GLN A 1 131 ? 6.055 -30.460 23.968 1.00 86.12 131 GLN A O 1
ATOM 1023 N N . GLN A 1 132 ? 8.116 -29.821 23.372 1.00 87.06 132 GLN A N 1
ATOM 1024 C CA . GLN A 1 132 ? 8.490 -29.343 24.707 1.00 87.06 132 GLN A CA 1
ATOM 1025 C C . GLN A 1 132 ? 7.770 -28.041 25.063 1.00 87.06 132 GLN A C 1
ATOM 1027 O O . GLN A 1 132 ? 7.200 -27.946 26.146 1.00 87.06 132 GLN A O 1
ATOM 1032 N N . VAL A 1 133 ? 7.742 -27.067 24.146 1.00 85.25 133 VAL A N 1
ATOM 1033 C CA . VAL A 1 133 ? 7.030 -25.794 24.347 1.00 85.25 133 VAL A CA 1
ATOM 1034 C C . VAL A 1 133 ? 5.528 -26.019 24.508 1.00 85.25 133 VAL A C 1
ATOM 1036 O O . VAL A 1 133 ? 4.908 -25.360 25.332 1.00 85.25 133 VAL A O 1
ATOM 1039 N N . SER A 1 134 ? 4.949 -27.000 23.811 1.00 82.94 134 SER A N 1
ATOM 1040 C CA . SER A 1 134 ? 3.544 -27.377 23.975 1.00 82.94 134 SER A CA 1
ATOM 1041 C C . SER A 1 134 ? 3.185 -27.751 25.414 1.00 82.94 134 SER A C 1
ATOM 1043 O O . SER A 1 134 ? 2.023 -27.624 25.779 1.00 82.94 134 SER A O 1
ATOM 1045 N N . ARG A 1 135 ? 4.142 -28.215 26.230 1.00 80.88 135 ARG A N 1
ATOM 1046 C CA . ARG A 1 135 ? 3.904 -28.538 27.648 1.00 80.88 135 ARG A CA 1
ATOM 1047 C C . ARG A 1 135 ? 3.806 -27.297 28.534 1.00 80.88 135 ARG A C 1
ATOM 1049 O O . ARG A 1 135 ? 3.374 -27.412 29.672 1.00 80.88 135 ARG A O 1
ATOM 1056 N N . LEU A 1 136 ? 4.252 -26.143 28.035 1.00 85.69 136 LEU A N 1
ATOM 1057 C CA . LEU A 1 136 ? 4.144 -24.848 28.711 1.00 85.69 136 LEU A CA 1
ATOM 1058 C C . LEU A 1 136 ? 2.811 -24.150 28.417 1.00 85.69 136 LEU A C 1
ATOM 1060 O O . LEU A 1 136 ? 2.536 -23.102 28.992 1.00 85.69 136 LEU A O 1
ATOM 1064 N N . LEU A 1 137 ? 2.021 -24.693 27.491 1.00 77.38 137 LEU A N 1
ATOM 1065 C CA . LEU A 1 137 ? 0.701 -24.191 27.145 1.00 77.38 137 LEU A CA 1
ATOM 1066 C C . LEU A 1 137 ? -0.357 -24.950 27.944 1.00 77.38 137 LEU A C 1
ATOM 1068 O O . LEU A 1 137 ? -0.180 -26.123 28.266 1.00 77.38 137 LEU A O 1
ATOM 1072 N N . ASP A 1 138 ? -1.491 -24.299 28.187 1.00 75.12 138 ASP A N 1
ATOM 1073 C CA . ASP A 1 138 ? -2.616 -24.904 28.911 1.00 75.12 138 ASP A CA 1
ATOM 1074 C C . ASP A 1 138 ? -3.225 -26.112 28.170 1.00 75.12 138 ASP A C 1
ATOM 1076 O O . ASP A 1 138 ? -3.902 -26.948 28.770 1.00 75.12 138 ASP A O 1
ATOM 1080 N N . HIS A 1 139 ? -2.971 -26.226 26.861 1.00 69.19 139 HIS A N 1
ATOM 1081 C CA . HIS A 1 139 ? -3.455 -27.304 26.005 1.00 69.19 139 HIS A CA 1
ATOM 1082 C C . HIS A 1 139 ? -2.381 -27.785 25.016 1.00 69.19 139 HIS A C 1
ATOM 1084 O O . HIS A 1 139 ? -1.502 -27.004 24.639 1.00 69.19 139 HIS A O 1
ATOM 1090 N N . PRO A 1 140 ? -2.465 -29.050 24.551 1.00 74.88 140 PRO A N 1
ATOM 1091 C CA . PRO A 1 140 ? -1.574 -29.571 23.523 1.00 74.88 140 PRO A CA 1
ATOM 1092 C C . PRO A 1 140 ? -1.631 -28.706 22.263 1.00 74.88 140 PRO A C 1
ATOM 1094 O O . PRO A 1 140 ? -2.703 -28.460 21.711 1.00 74.88 140 PRO A O 1
ATOM 1097 N N . PHE A 1 141 ? -0.471 -28.253 21.804 1.00 83.19 141 PHE A N 1
ATOM 1098 C CA . PHE A 1 141 ? -0.320 -27.605 20.516 1.00 83.19 141 PHE A CA 1
ATOM 1099 C C . PHE A 1 141 ? -0.206 -28.691 19.454 1.00 83.19 141 PHE A C 1
ATOM 1101 O O . PHE A 1 141 ? 0.643 -29.569 19.563 1.00 83.19 141 PHE A O 1
ATOM 1108 N N . ASP A 1 142 ? -1.065 -28.628 18.443 1.00 82.19 142 ASP A N 1
ATOM 1109 C CA . ASP A 1 142 ? -1.144 -29.578 17.330 1.00 82.19 142 ASP A CA 1
ATOM 1110 C C . ASP A 1 142 ? -0.426 -29.074 16.068 1.00 82.19 142 ASP A C 1
ATOM 1112 O O . ASP A 1 142 ? -0.400 -29.757 15.048 1.00 82.19 142 ASP A O 1
ATOM 1116 N N . GLY A 1 143 ? 0.173 -27.882 16.129 1.00 83.69 143 GLY A N 1
ATOM 1117 C CA . GLY A 1 143 ? 0.813 -27.223 14.993 1.00 83.69 143 GLY A CA 1
ATOM 1118 C C . GLY A 1 143 ? -0.129 -26.340 14.190 1.00 83.69 143 GLY A C 1
ATOM 1119 O O . GLY A 1 143 ? 0.336 -25.462 13.470 1.00 83.69 143 GLY A O 1
ATOM 1120 N N . LEU A 1 144 ? -1.444 -26.496 14.311 1.00 82.44 144 LEU A N 1
ATOM 1121 C CA . LEU A 1 144 ? -2.367 -25.666 13.557 1.00 82.44 144 LEU A CA 1
ATOM 1122 C C . LEU A 1 144 ? -2.370 -24.244 14.144 1.00 82.44 144 LEU A C 1
ATOM 1124 O O . LEU A 1 144 ? -2.299 -24.042 15.354 1.00 82.44 144 LEU A O 1
ATOM 1128 N N . CYS A 1 145 ? -2.470 -23.223 13.307 1.00 77.50 145 CYS A N 1
ATOM 1129 C CA . CYS A 1 145 ? -2.552 -21.812 13.675 1.00 77.50 145 CYS A CA 1
ATOM 1130 C C . CYS A 1 145 ? -3.712 -21.195 12.907 1.00 77.50 145 CYS A C 1
ATOM 1132 O O . CYS A 1 145 ? -3.549 -20.864 11.739 1.00 77.50 145 CYS A O 1
ATOM 1134 N N . VAL A 1 146 ? -4.878 -21.064 13.550 1.00 74.19 146 VAL A N 1
ATOM 1135 C CA . VAL A 1 146 ? -6.086 -20.509 12.921 1.00 74.19 146 VAL A CA 1
ATOM 1136 C C . VAL A 1 146 ? -6.364 -19.101 13.438 1.00 74.19 146 VAL A C 1
ATOM 1138 O O . VAL A 1 146 ? -6.406 -18.873 14.647 1.00 74.19 146 VAL A O 1
ATOM 1141 N N . HIS A 1 147 ? -6.585 -18.161 12.524 1.00 71.81 147 HIS A N 1
ATOM 1142 C CA . HIS A 1 147 ? -6.996 -16.793 12.812 1.00 71.81 147 HIS A CA 1
ATOM 1143 C C . HIS A 1 147 ? -8.287 -16.467 12.060 1.00 71.81 147 HIS A C 1
ATOM 1145 O O . HIS A 1 147 ? -8.304 -16.479 10.830 1.00 71.81 147 HIS A O 1
ATOM 1151 N N . LYS A 1 148 ? -9.362 -16.151 12.790 1.00 75.12 148 LYS A N 1
ATOM 1152 C CA . LYS A 1 148 ? -10.606 -15.648 12.193 1.00 75.12 148 LYS A CA 1
ATOM 1153 C C . LYS A 1 148 ? -10.372 -14.223 11.698 1.00 75.12 148 LYS A C 1
ATOM 1155 O O . LYS A 1 148 ? -10.004 -13.339 12.474 1.00 75.12 148 LYS A O 1
ATOM 1160 N N . VAL A 1 149 ? -10.556 -14.010 10.403 1.00 75.12 149 VAL A N 1
ATOM 1161 C CA . VAL A 1 149 ? -10.420 -12.704 9.765 1.00 75.12 149 VAL A CA 1
ATOM 1162 C C . VAL A 1 149 ? -11.642 -11.869 10.148 1.00 75.12 149 VAL A C 1
ATOM 1164 O O . VAL A 1 149 ? -12.769 -12.305 9.912 1.00 75.12 149 VAL A O 1
ATOM 1167 N N . PRO A 1 150 ? -11.466 -10.687 10.764 1.00 73.25 150 PRO A N 1
ATOM 1168 C CA . PRO A 1 150 ? -12.601 -9.857 11.129 1.00 73.25 150 PRO A CA 1
ATOM 1169 C C . PRO A 1 150 ? -13.277 -9.311 9.874 1.00 73.25 150 PRO A C 1
ATOM 1171 O O . PRO A 1 150 ? -12.605 -8.829 8.959 1.00 73.25 150 PRO A O 1
ATOM 1174 N N . LYS A 1 151 ? -14.610 -9.330 9.868 1.00 72.75 151 LYS A N 1
ATOM 1175 C CA . LYS A 1 151 ? -15.389 -8.606 8.867 1.00 72.75 151 LYS A CA 1
ATOM 1176 C C . LYS A 1 151 ? -15.237 -7.110 9.091 1.00 72.75 151 LYS A C 1
ATOM 1178 O O . LYS A 1 151 ? -15.363 -6.625 10.214 1.00 72.75 151 LYS A O 1
ATOM 1183 N N . ILE A 1 152 ? -14.981 -6.385 8.010 1.00 75.25 152 ILE A N 1
ATOM 1184 C CA . ILE A 1 152 ? -14.903 -4.929 8.038 1.00 75.25 152 ILE A CA 1
ATOM 1185 C C . ILE A 1 152 ? -16.097 -4.386 7.283 1.00 75.25 152 ILE A C 1
ATOM 1187 O O . ILE A 1 152 ? -16.205 -4.538 6.071 1.00 75.25 152 ILE A O 1
ATOM 1191 N N . THR A 1 153 ? -16.986 -3.741 8.022 1.00 72.25 153 THR A N 1
ATOM 1192 C CA . THR A 1 153 ? -18.099 -2.970 7.477 1.00 72.25 153 THR A CA 1
ATOM 1193 C C . THR A 1 153 ? -17.774 -1.485 7.573 1.00 72.25 153 THR A C 1
ATOM 1195 O O . THR A 1 153 ? -17.113 -1.060 8.518 1.00 72.25 153 THR A O 1
ATOM 1198 N N . GLY A 1 154 ? -18.264 -0.688 6.622 1.00 71.25 154 GLY A N 1
ATOM 1199 C CA . GLY A 1 154 ? -18.208 0.775 6.715 1.00 71.25 154 GLY A CA 1
ATOM 1200 C C . GLY A 1 154 ? -17.082 1.466 5.947 1.00 71.25 154 GLY A C 1
ATOM 1201 O O . GLY A 1 154 ? -16.997 2.679 6.029 1.00 71.25 154 GLY A O 1
ATOM 1202 N N . VAL A 1 155 ? -16.263 0.759 5.155 1.00 80.25 155 VAL A N 1
ATOM 1203 C CA . VAL A 1 155 ? -15.244 1.410 4.295 1.00 80.25 155 VAL A CA 1
ATOM 1204 C C . VAL A 1 155 ? -15.836 2.233 3.140 1.00 80.25 155 VAL A C 1
ATOM 1206 O O . VAL A 1 155 ? -15.145 3.098 2.615 1.00 80.25 155 VAL A O 1
ATOM 1209 N N . GLY A 1 156 ? -17.110 2.010 2.795 1.00 80.56 156 GLY A N 1
ATOM 1210 C CA . GLY A 1 156 ? -17.855 2.807 1.817 1.00 80.56 156 GLY A CA 1
ATOM 1211 C C . GLY A 1 156 ? -17.256 2.806 0.407 1.00 80.56 156 GLY A C 1
ATOM 1212 O O . GLY A 1 156 ? -16.436 1.956 0.058 1.00 80.56 156 GLY A O 1
ATOM 1213 N N . GLU A 1 157 ? -17.691 3.769 -0.403 1.00 86.62 157 GLU A N 1
ATOM 1214 C CA . GLU A 1 157 ? -16.999 4.134 -1.639 1.00 86.62 157 GLU A CA 1
ATOM 1215 C C . GLU A 1 157 ? -15.748 4.944 -1.294 1.00 86.62 157 GLU A C 1
ATOM 1217 O O . GLU A 1 157 ? -15.795 5.813 -0.425 1.00 86.62 157 GLU A O 1
ATOM 1222 N N . PHE A 1 158 ? -14.635 4.642 -1.962 1.00 91.75 158 PHE A N 1
ATOM 1223 C CA . PHE A 1 158 ? -13.358 5.311 -1.735 1.00 91.75 158 PHE A CA 1
ATOM 1224 C C . PHE A 1 158 ? -12.469 5.252 -2.977 1.00 91.75 158 PHE A C 1
ATOM 1226 O O . PHE A 1 158 ? -12.584 4.338 -3.796 1.00 91.75 158 PHE A O 1
ATOM 1233 N N . THR A 1 159 ? -11.523 6.181 -3.058 1.00 92.69 159 THR A N 1
ATOM 1234 C CA . THR A 1 159 ? -10.409 6.192 -4.015 1.00 92.69 159 THR A CA 1
ATOM 1235 C C . THR A 1 159 ? -9.166 5.574 -3.386 1.00 92.69 159 THR A C 1
ATOM 1237 O O . THR A 1 159 ? -8.554 4.673 -3.957 1.00 92.69 159 THR A O 1
ATOM 1240 N N . VAL A 1 160 ? -8.793 6.018 -2.179 1.00 95.44 160 VAL A N 1
ATOM 1241 C CA . VAL A 1 160 ? -7.586 5.541 -1.485 1.00 95.44 160 VAL A CA 1
ATOM 1242 C C . VAL A 1 160 ? -7.902 5.098 -0.061 1.00 95.44 160 VAL A C 1
ATOM 1244 O O . VAL A 1 160 ? -8.414 5.869 0.742 1.00 95.44 160 VAL A O 1
ATOM 1247 N N . GLY A 1 161 ? -7.537 3.863 0.269 1.00 95.62 161 GLY A N 1
ATOM 1248 C CA . GLY A 1 161 ? -7.592 3.300 1.615 1.00 95.62 161 GLY A CA 1
ATOM 1249 C C . GLY A 1 161 ? -6.214 2.891 2.131 1.00 95.62 161 GLY A C 1
ATOM 1250 O O . GLY A 1 161 ? -5.296 2.622 1.350 1.00 95.62 161 GLY A O 1
ATOM 1251 N N . LEU A 1 162 ? -6.062 2.808 3.453 1.00 96.06 162 LEU A N 1
ATOM 1252 C CA . LEU A 1 162 ? -4.839 2.318 4.090 1.00 96.06 162 LEU A CA 1
ATOM 1253 C C . LEU A 1 162 ? -5.141 1.280 5.170 1.00 96.06 162 LEU A C 1
ATOM 1255 O O . LEU A 1 162 ? -5.865 1.531 6.127 1.00 96.06 162 LEU A O 1
ATOM 1259 N N . LEU A 1 163 ? -4.491 0.127 5.072 1.00 94.69 163 LEU A N 1
ATOM 1260 C CA . LEU A 1 163 ? -4.480 -0.892 6.108 1.00 94.69 163 LEU A CA 1
ATOM 1261 C C . LEU A 1 163 ? -3.092 -0.959 6.752 1.00 94.69 163 LEU A C 1
ATOM 1263 O O . LEU A 1 163 ? -2.107 -1.344 6.115 1.00 94.69 163 LEU A O 1
ATOM 1267 N N . THR A 1 164 ? -3.008 -0.596 8.033 1.00 92.06 164 THR A N 1
ATOM 1268 C CA . THR A 1 164 ? -1.744 -0.501 8.772 1.00 92.06 164 THR A CA 1
ATOM 1269 C C . THR A 1 164 ? -1.713 -1.333 10.047 1.00 92.06 164 THR A C 1
ATOM 1271 O O . THR A 1 164 ? -2.734 -1.741 10.593 1.00 92.06 164 THR A O 1
ATOM 1274 N N . GLY A 1 165 ? -0.507 -1.619 10.532 1.00 86.38 165 GLY A N 1
ATOM 1275 C CA . GLY A 1 165 ? -0.268 -2.425 11.722 1.00 86.38 165 GLY A CA 1
ATOM 1276 C C . GLY A 1 165 ? 1.090 -3.132 11.700 1.00 86.38 165 GLY A C 1
ATOM 1277 O O . GLY A 1 165 ? 1.738 -3.202 10.649 1.00 86.38 165 GLY A O 1
ATOM 1278 N N . PRO A 1 166 ? 1.521 -3.700 12.838 1.00 80.75 166 PRO A N 1
ATOM 1279 C CA . PRO A 1 166 ? 2.792 -4.411 12.955 1.00 80.75 166 PRO A CA 1
ATOM 1280 C C . PRO A 1 166 ? 2.959 -5.518 11.908 1.00 80.75 166 PRO A C 1
ATOM 1282 O O . PRO A 1 166 ? 1.978 -6.029 11.347 1.00 80.75 166 PRO A O 1
ATOM 1285 N N . SER A 1 167 ? 4.203 -5.908 11.631 1.00 79.25 167 SER A N 1
ATOM 1286 C CA . SER A 1 167 ? 4.462 -7.117 10.842 1.00 79.25 167 SER A CA 1
ATOM 1287 C C . SER A 1 167 ? 3.803 -8.334 11.509 1.00 79.25 167 SER A C 1
ATOM 1289 O O . SER A 1 167 ? 3.675 -8.379 12.730 1.00 79.25 167 SER A O 1
ATOM 1291 N N . GLY A 1 168 ? 3.297 -9.277 10.714 1.00 73.38 168 GLY A N 1
ATOM 1292 C CA . GLY A 1 168 ? 2.589 -10.460 11.225 1.00 73.38 168 GLY A CA 1
ATOM 1293 C C . GLY A 1 168 ? 1.148 -10.236 11.717 1.00 73.38 168 GLY A C 1
ATOM 1294 O O . GLY A 1 168 ? 0.470 -11.203 12.031 1.00 73.38 168 GLY A O 1
ATOM 1295 N N . SER A 1 169 ? 0.612 -9.007 11.717 1.00 76.38 169 SER A N 1
ATOM 1296 C CA . SER A 1 169 ? -0.773 -8.724 12.171 1.00 76.38 169 SER A CA 1
ATOM 1297 C C . SER A 1 169 ? -1.898 -9.148 11.201 1.00 76.38 169 SER A C 1
ATOM 1299 O O . SER A 1 169 ? -3.050 -8.737 11.358 1.00 76.38 169 SER A O 1
ATOM 1301 N N . GLY A 1 170 ? -1.577 -9.937 10.169 1.00 78.75 170 GLY A N 1
ATOM 1302 C CA . GLY A 1 170 ? -2.550 -10.441 9.189 1.00 78.75 170 GLY A CA 1
ATOM 1303 C C . GLY A 1 170 ? -3.039 -9.411 8.161 1.00 78.75 170 GLY A C 1
ATOM 1304 O O . GLY A 1 170 ? -4.050 -9.645 7.511 1.00 78.75 170 GLY A O 1
ATOM 1305 N N . LYS A 1 171 ? -2.342 -8.276 8.001 1.00 88.75 171 LYS A N 1
ATOM 1306 C CA . LYS A 1 171 ? -2.724 -7.166 7.102 1.00 88.75 171 LYS A CA 1
ATOM 1307 C C . LYS A 1 171 ? -2.985 -7.593 5.658 1.00 88.75 171 LYS A C 1
ATOM 1309 O O . LYS A 1 171 ? -4.062 -7.365 5.126 1.00 88.75 171 LYS A O 1
ATOM 1314 N N . THR A 1 172 ? -1.976 -8.217 5.058 1.00 87.25 172 THR A N 1
ATOM 1315 C CA . THR A 1 172 ? -1.974 -8.750 3.693 1.00 87.25 172 THR A CA 1
ATOM 1316 C C . THR A 1 172 ? -3.127 -9.726 3.505 1.00 87.25 172 THR A C 1
ATOM 1318 O O . THR A 1 172 ? -3.932 -9.587 2.593 1.00 87.25 172 THR A O 1
ATOM 1321 N N . SER A 1 173 ? -3.259 -10.680 4.421 1.00 85.38 173 SER A N 1
ATOM 1322 C CA . SER A 1 173 ? -4.291 -11.705 4.356 1.00 85.38 173 SER A CA 1
ATOM 1323 C C . SER A 1 173 ? -5.704 -11.127 4.475 1.00 85.38 173 SER A C 1
ATOM 1325 O O . SER A 1 173 ? -6.589 -11.519 3.724 1.00 85.38 173 SER A O 1
ATOM 1327 N N . LEU A 1 174 ? -5.907 -10.152 5.362 1.00 85.50 174 LEU A N 1
ATOM 1328 C CA . LEU A 1 174 ? -7.172 -9.433 5.498 1.00 85.50 174 LEU A CA 1
ATOM 1329 C C . LEU A 1 174 ? -7.493 -8.609 4.246 1.00 85.50 174 LEU A C 1
ATOM 1331 O O . LEU A 1 174 ? -8.605 -8.692 3.741 1.00 85.50 174 LEU A O 1
ATOM 1335 N N . ALA A 1 175 ? -6.529 -7.854 3.713 1.00 89.31 175 ALA A N 1
ATOM 1336 C CA . ALA A 1 175 ? -6.731 -7.073 2.495 1.00 89.31 175 ALA A CA 1
ATOM 1337 C C . ALA A 1 175 ? -7.119 -7.973 1.312 1.00 89.31 175 ALA A C 1
ATOM 1339 O O . ALA A 1 175 ? -8.092 -7.688 0.621 1.00 89.31 175 ALA A O 1
ATOM 1340 N N . ARG A 1 176 ? -6.426 -9.104 1.135 1.00 88.38 176 ARG A N 1
ATOM 1341 C CA . ARG A 1 176 ? -6.738 -10.089 0.089 1.00 88.38 176 ARG A CA 1
ATOM 1342 C C . ARG A 1 176 ? -8.077 -10.787 0.303 1.00 88.38 176 ARG A C 1
ATOM 1344 O O . ARG A 1 176 ? -8.756 -11.083 -0.667 1.00 88.38 176 ARG A O 1
ATOM 1351 N N . SER A 1 177 ? -8.473 -11.038 1.550 1.00 83.56 177 SER A N 1
ATOM 1352 C CA . SER A 1 177 ? -9.794 -11.595 1.860 1.00 83.56 177 SER A CA 1
ATOM 1353 C C . SER A 1 177 ? -10.927 -10.615 1.545 1.00 83.56 177 SER A C 1
ATOM 1355 O O . SER A 1 177 ? -12.008 -11.058 1.184 1.00 83.56 177 SER A O 1
ATOM 1357 N N . LEU A 1 178 ? -10.699 -9.306 1.700 1.00 83.50 178 LEU A N 1
ATOM 1358 C CA . LEU A 1 178 ? -11.718 -8.275 1.472 1.00 83.50 178 LEU A CA 1
ATOM 1359 C C . LEU A 1 178 ? -11.816 -7.844 0.008 1.00 83.50 178 LEU A C 1
ATOM 1361 O O . LEU A 1 178 ? -12.906 -7.575 -0.485 1.00 83.50 178 LEU A O 1
ATOM 1365 N N . PHE A 1 179 ? -10.677 -7.743 -0.672 1.00 86.25 179 PHE A N 1
ATOM 1366 C CA . PHE A 1 179 ? -10.578 -7.131 -1.997 1.00 86.25 179 PHE A CA 1
ATOM 1367 C C . PHE A 1 179 ? -10.037 -8.101 -3.056 1.00 86.25 179 PHE A C 1
ATOM 1369 O O . PHE A 1 179 ? -9.861 -7.735 -4.211 1.00 86.25 179 PHE A O 1
ATOM 1376 N N . GLY A 1 180 ? -9.771 -9.355 -2.701 1.00 86.12 180 GLY A N 1
ATOM 1377 C CA . GLY A 1 180 ? -9.066 -10.285 -3.576 1.00 86.12 180 GLY A CA 1
ATOM 1378 C C . GLY A 1 180 ? -7.570 -9.963 -3.700 1.00 86.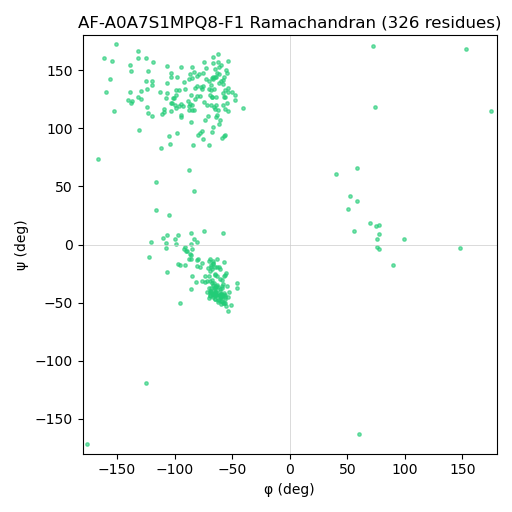12 180 GLY A C 1
ATOM 1379 O O . GLY A 1 180 ? -7.082 -8.947 -3.200 1.00 86.12 180 GLY A O 1
ATOM 1380 N N . PRO A 1 181 ? -6.791 -10.854 -4.328 1.00 85.69 181 PRO A N 1
ATOM 1381 C CA . PRO A 1 181 ? -5.377 -10.616 -4.574 1.00 85.69 181 PRO A CA 1
ATOM 1382 C C . PRO A 1 181 ? -5.163 -9.571 -5.675 1.00 85.69 181 PRO A C 1
ATOM 1384 O O . PRO A 1 181 ? -5.955 -9.461 -6.612 1.00 85.69 181 PRO A O 1
ATOM 1387 N N . SER A 1 182 ? -4.038 -8.856 -5.607 1.00 83.62 182 SER A N 1
ATOM 1388 C CA . SER A 1 182 ? -3.580 -8.048 -6.741 1.00 83.62 182 SER A CA 1
ATOM 1389 C C . SER A 1 182 ? -3.261 -8.931 -7.950 1.00 83.62 182 SER A C 1
ATOM 1391 O O . SER A 1 182 ? -2.788 -10.060 -7.776 1.00 83.62 182 SER A O 1
ATOM 1393 N N . PRO A 1 183 ? -3.479 -8.425 -9.176 1.00 83.00 183 PRO A N 1
ATOM 1394 C CA . PRO A 1 183 ? -3.144 -9.158 -10.385 1.00 83.00 183 PRO A CA 1
ATOM 1395 C C . PRO A 1 183 ? -1.646 -9.464 -10.418 1.00 83.00 183 PRO A C 1
ATOM 1397 O O . PRO A 1 183 ? -0.813 -8.633 -10.043 1.00 83.00 183 PRO A O 1
ATOM 1400 N N . ALA A 1 184 ? -1.303 -10.662 -10.884 1.00 82.94 184 ALA A N 1
ATOM 1401 C CA . ALA A 1 184 ? 0.083 -11.012 -11.135 1.00 82.94 184 ALA A CA 1
ATOM 1402 C C . ALA A 1 184 ? 0.633 -10.159 -12.288 1.00 82.94 184 ALA A C 1
ATOM 1404 O O . ALA A 1 184 ? -0.068 -9.871 -13.260 1.00 82.94 184 ALA A O 1
ATOM 1405 N N . THR A 1 185 ? 1.898 -9.759 -12.183 1.00 88.06 185 THR A N 1
ATOM 1406 C CA . THR A 1 185 ? 2.625 -9.143 -13.295 1.00 88.06 185 THR A CA 1
ATOM 1407 C C . THR A 1 185 ? 3.644 -10.137 -13.816 1.00 88.06 185 THR A C 1
ATOM 1409 O O . THR A 1 185 ? 4.486 -10.620 -13.056 1.00 88.06 185 THR A O 1
ATOM 1412 N N . GLU A 1 186 ? 3.599 -10.397 -15.110 1.00 92.12 186 GLU A N 1
ATOM 1413 C CA . GLU A 1 186 ? 4.602 -11.210 -15.781 1.00 92.12 186 GLU A CA 1
ATOM 1414 C C . GLU A 1 186 ? 5.775 -10.335 -16.230 1.00 92.12 186 GLU A C 1
ATOM 1416 O O . GLU A 1 186 ? 5.590 -9.184 -16.649 1.00 92.12 186 GLU A O 1
ATOM 1421 N N . TRP A 1 187 ? 6.974 -10.902 -16.115 1.00 95.88 187 TRP A N 1
ATOM 1422 C CA . TRP A 1 187 ? 8.237 -10.284 -16.491 1.00 95.88 187 TRP A CA 1
ATOM 1423 C C . TRP A 1 187 ? 9.010 -11.245 -17.394 1.00 95.88 187 TRP A C 1
ATOM 1425 O O . TRP A 1 187 ? 9.151 -12.420 -17.065 1.00 95.88 187 TRP A O 1
ATOM 1435 N N . SER A 1 188 ? 9.512 -10.738 -18.513 1.00 94.06 188 SER A N 1
ATOM 1436 C CA . SER A 1 188 ? 10.460 -11.423 -19.384 1.00 94.06 188 SER A CA 1
ATOM 1437 C C . SER A 1 188 ? 11.885 -11.080 -18.957 1.00 94.06 188 SER A C 1
ATOM 1439 O O . SER A 1 188 ? 12.211 -9.911 -18.740 1.00 94.06 188 SER A O 1
ATOM 1441 N N . ASP A 1 189 ? 12.734 -12.102 -18.856 1.00 90.94 189 ASP A N 1
ATOM 1442 C CA . ASP A 1 189 ? 14.147 -11.956 -18.492 1.00 90.94 189 ASP A CA 1
ATOM 1443 C C . ASP A 1 189 ? 14.982 -11.267 -19.580 1.00 90.94 189 ASP A C 1
ATOM 1445 O O . ASP A 1 189 ? 16.033 -10.699 -19.280 1.00 90.94 189 ASP A O 1
ATOM 1449 N N . GLU A 1 190 ? 14.514 -11.306 -20.829 1.00 91.56 190 GLU A N 1
ATOM 1450 C CA . GLU A 1 190 ? 15.213 -10.758 -21.997 1.00 91.56 190 GLU A CA 1
ATOM 1451 C C . GLU A 1 190 ? 14.763 -9.332 -22.341 1.00 91.56 190 GLU A C 1
ATOM 1453 O O . GLU A 1 190 ? 15.472 -8.616 -23.046 1.00 91.56 190 GLU A O 1
ATOM 1458 N N . ALA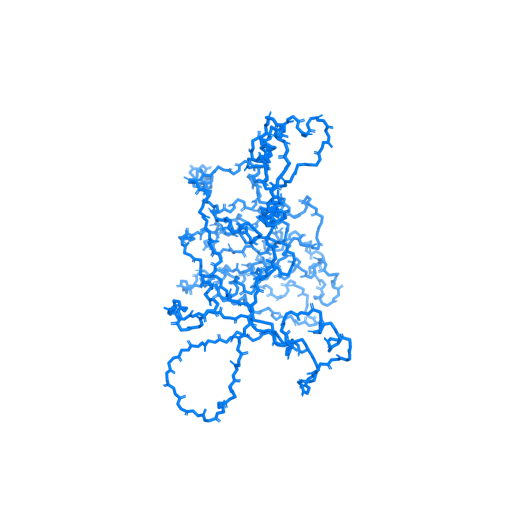 A 1 191 ? 13.605 -8.905 -21.829 1.00 95.69 191 ALA A N 1
ATOM 1459 C CA . ALA A 1 191 ? 13.032 -7.597 -22.116 1.00 95.69 191 ALA A CA 1
ATOM 1460 C C . ALA A 1 191 ? 13.346 -6.579 -21.012 1.00 95.69 191 ALA A C 1
ATOM 1462 O O . ALA A 1 191 ? 13.341 -6.875 -19.813 1.00 95.69 191 ALA A O 1
ATOM 1463 N N . SER A 1 192 ? 13.560 -5.334 -21.421 1.00 97.50 192 SER A N 1
ATOM 1464 C CA . SER A 1 192 ? 13.667 -4.194 -20.514 1.00 97.50 192 SER A CA 1
ATOM 1465 C C . SER A 1 192 ? 12.370 -3.979 -19.730 1.00 97.50 192 SER A C 1
ATOM 1467 O O . SER A 1 192 ? 11.274 -4.330 -20.175 1.00 97.50 192 SER A O 1
ATOM 1469 N N . VAL A 1 193 ? 12.446 -3.325 -18.567 1.00 97.81 193 VAL A N 1
ATOM 1470 C CA . VAL A 1 193 ? 11.232 -2.952 -17.820 1.00 97.81 193 VAL A CA 1
ATOM 1471 C C . VAL A 1 193 ? 10.292 -2.079 -18.662 1.00 97.81 193 VAL A C 1
ATOM 1473 O O . VAL A 1 193 ? 9.076 -2.228 -18.553 1.00 97.81 193 VAL A O 1
ATOM 1476 N N . LEU A 1 194 ? 10.826 -1.216 -19.534 1.00 97.44 194 LEU A N 1
ATOM 1477 C CA . LEU A 1 194 ? 10.035 -0.352 -20.420 1.00 97.44 194 LEU A CA 1
ATOM 1478 C C . LEU A 1 194 ? 9.128 -1.127 -21.383 1.00 97.44 194 LEU A C 1
ATOM 1480 O O . LEU A 1 194 ? 7.984 -0.723 -21.583 1.00 97.44 194 LEU A O 1
ATOM 1484 N N . GLU A 1 195 ? 9.612 -2.235 -21.943 1.00 97.00 195 GLU A N 1
ATOM 1485 C CA . GLU A 1 195 ? 8.878 -3.041 -22.933 1.00 97.00 195 GLU A CA 1
ATOM 1486 C C . GLU A 1 195 ? 7.640 -3.729 -22.359 1.00 97.00 195 GLU A C 1
ATOM 1488 O O . GLU A 1 195 ? 6.755 -4.145 -23.101 1.00 97.00 195 GLU A O 1
ATOM 1493 N N . HIS A 1 196 ? 7.535 -3.808 -21.034 1.00 97.25 196 HIS A N 1
ATOM 1494 C CA . HIS A 1 196 ? 6.375 -4.398 -20.386 1.00 97.25 196 HIS A CA 1
ATOM 1495 C C . HIS A 1 196 ? 5.171 -3.444 -20.355 1.00 97.25 196 HIS A C 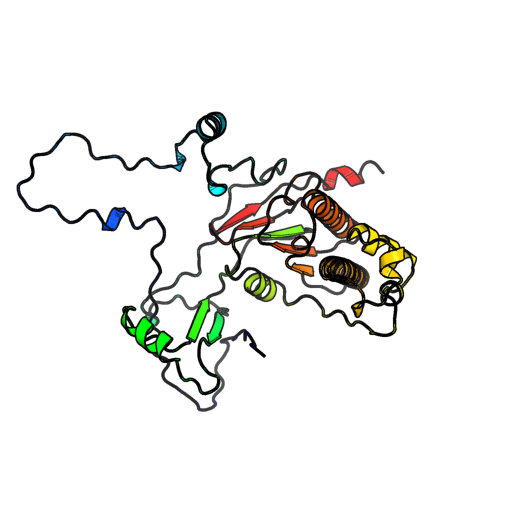1
ATOM 1497 O O . HIS A 1 196 ? 4.042 -3.897 -20.183 1.00 97.25 196 HIS A O 1
ATOM 1503 N N . PHE A 1 197 ? 5.368 -2.133 -20.519 1.00 97.00 197 PHE A N 1
ATOM 1504 C CA . PHE A 1 197 ? 4.280 -1.150 -20.531 1.00 97.00 197 PHE A CA 1
ATOM 1505 C C . PHE A 1 197 ? 3.624 -1.059 -21.911 1.00 97.00 197 PHE A C 1
ATOM 1507 O O . PHE A 1 197 ? 4.288 -1.172 -22.935 1.00 97.00 197 PHE A O 1
ATOM 1514 N N . SER A 1 198 ? 2.322 -0.760 -21.959 1.00 95.44 198 SER A N 1
ATOM 1515 C CA . SER A 1 198 ? 1.587 -0.709 -23.238 1.00 95.44 198 SER A CA 1
ATOM 1516 C C . SER A 1 198 ? 2.021 0.416 -24.191 1.00 95.44 198 SER A C 1
ATOM 1518 O O . SER A 1 198 ? 1.699 0.384 -25.374 1.00 95.44 198 SER A O 1
ATOM 1520 N N . SER A 1 199 ? 2.739 1.430 -23.698 1.00 96.75 199 SER A N 1
ATOM 1521 C CA . SER A 1 199 ? 3.411 2.442 -24.522 1.00 96.75 199 SER A CA 1
ATOM 1522 C C . SER A 1 199 ? 4.496 3.163 -23.724 1.00 96.75 199 SER A C 1
ATOM 1524 O O . SER A 1 199 ? 4.432 3.221 -22.494 1.00 96.75 199 SER A O 1
ATOM 1526 N N . LEU A 1 200 ? 5.441 3.815 -24.412 1.00 96.38 200 LEU A N 1
ATOM 1527 C CA . LEU A 1 200 ? 6.464 4.649 -23.767 1.00 96.38 200 LEU A CA 1
ATOM 1528 C C . LEU A 1 200 ? 5.855 5.799 -22.945 1.00 96.38 200 LEU A C 1
ATOM 1530 O O . LEU A 1 200 ? 6.376 6.143 -21.888 1.00 96.38 200 LEU A O 1
ATOM 1534 N N . ALA A 1 201 ? 4.746 6.388 -23.402 1.00 96.62 201 ALA A N 1
ATOM 1535 C CA . ALA A 1 201 ? 4.058 7.450 -22.668 1.00 96.62 201 ALA A CA 1
ATOM 1536 C C . ALA A 1 201 ? 3.530 6.947 -21.315 1.00 96.62 201 ALA A C 1
ATOM 1538 O O . ALA A 1 201 ? 3.725 7.603 -20.291 1.00 96.62 201 ALA A O 1
ATOM 1539 N N . ARG A 1 202 ? 2.931 5.749 -21.295 1.00 96.38 202 ARG A N 1
ATOM 1540 C CA . ARG A 1 202 ? 2.495 5.116 -20.045 1.00 96.38 202 ARG A CA 1
ATOM 1541 C C . ARG A 1 202 ? 3.678 4.675 -19.195 1.00 96.38 202 ARG A C 1
ATOM 1543 O O . ARG A 1 202 ? 3.665 4.942 -17.999 1.00 96.38 202 ARG A O 1
ATOM 1550 N N . ALA A 1 203 ? 4.720 4.098 -19.795 1.00 97.56 203 ALA A N 1
ATOM 1551 C CA . ALA A 1 203 ? 5.950 3.764 -19.079 1.00 97.56 203 ALA A CA 1
ATOM 1552 C C . ALA A 1 203 ? 6.474 4.981 -18.306 1.00 97.56 203 ALA A C 1
ATOM 1554 O O . ALA A 1 203 ? 6.632 4.911 -17.093 1.00 97.56 203 ALA A O 1
ATOM 1555 N N . ARG A 1 204 ? 6.627 6.132 -18.975 1.00 97.44 204 ARG A N 1
ATOM 1556 C CA . ARG A 1 204 ? 7.039 7.393 -18.339 1.00 97.44 204 ARG A CA 1
ATOM 1557 C C . ARG A 1 204 ? 6.132 7.779 -17.175 1.00 97.44 204 ARG A C 1
ATOM 1559 O O . ARG A 1 204 ? 6.627 7.975 -16.073 1.00 97.44 204 ARG A O 1
ATOM 1566 N N . GLN A 1 205 ? 4.821 7.826 -17.401 1.00 97.38 205 GLN A N 1
ATOM 1567 C CA . GLN A 1 205 ? 3.852 8.240 -16.384 1.00 97.38 205 GLN A CA 1
ATOM 1568 C C . GLN A 1 205 ? 3.908 7.374 -15.114 1.00 97.38 205 GLN A C 1
ATOM 1570 O O . GLN A 1 205 ? 3.948 7.899 -14.000 1.00 97.38 205 GLN A O 1
ATOM 1575 N N . PHE A 1 206 ? 3.876 6.048 -15.266 1.00 97.81 206 PHE A N 1
ATOM 1576 C CA . PHE A 1 206 ? 3.774 5.133 -14.127 1.00 97.81 206 PHE A CA 1
ATOM 1577 C C . PHE A 1 206 ? 5.125 4.880 -13.451 1.00 97.81 206 PHE A C 1
ATOM 1579 O O . PHE A 1 206 ? 5.170 4.735 -12.229 1.00 97.81 206 PHE A O 1
ATOM 1586 N N . LEU A 1 207 ? 6.230 4.891 -14.203 1.00 98.12 207 LEU A N 1
ATOM 1587 C CA . LEU A 1 207 ? 7.574 4.812 -13.627 1.00 98.12 207 LEU A CA 1
ATOM 1588 C C . LEU A 1 207 ? 7.930 6.080 -12.849 1.00 98.12 207 LEU A C 1
ATOM 1590 O O . LEU A 1 207 ? 8.462 5.971 -11.747 1.00 98.12 207 LEU A O 1
ATOM 1594 N N . GLU A 1 208 ? 7.564 7.264 -13.350 1.00 96.88 208 GLU A N 1
ATOM 1595 C CA . GLU A 1 208 ? 7.724 8.522 -12.611 1.00 96.88 208 GLU A CA 1
ATOM 1596 C C . GLU A 1 208 ? 6.943 8.484 -11.291 1.00 96.88 208 GLU A C 1
ATOM 1598 O O . GLU A 1 208 ? 7.476 8.838 -10.238 1.00 96.88 208 GLU A O 1
ATOM 1603 N N . ALA A 1 209 ? 5.710 7.968 -11.310 1.00 95.94 209 ALA A N 1
ATOM 1604 C CA . ALA A 1 209 ? 4.906 7.828 -10.100 1.00 95.94 209 ALA A CA 1
ATOM 1605 C C . ALA A 1 209 ? 5.516 6.857 -9.075 1.00 95.94 209 ALA A C 1
ATOM 1607 O O . ALA A 1 209 ? 5.473 7.117 -7.872 1.00 95.94 209 ALA A O 1
ATOM 1608 N N . ALA A 1 210 ? 6.135 5.772 -9.541 1.00 97.12 210 ALA A N 1
ATOM 1609 C CA . ALA A 1 210 ? 6.911 4.867 -8.697 1.00 97.12 210 ALA A CA 1
ATOM 1610 C C . ALA A 1 210 ? 8.330 5.384 -8.397 1.00 97.12 210 ALA A C 1
ATOM 1612 O O . ALA A 1 210 ? 9.100 4.701 -7.722 1.00 97.12 210 ALA A O 1
ATOM 1613 N N . CYS A 1 211 ? 8.682 6.577 -8.885 1.00 96.56 211 CYS A N 1
ATOM 1614 C CA . CYS A 1 211 ? 9.999 7.189 -8.767 1.00 96.56 211 CYS A CA 1
ATOM 1615 C C . CYS A 1 211 ? 11.138 6.265 -9.238 1.00 96.56 211 CYS A C 1
ATOM 1617 O O . CYS A 1 211 ? 12.176 6.174 -8.577 1.00 96.56 211 CYS A O 1
ATOM 1619 N N . LEU A 1 212 ? 10.942 5.549 -10.349 1.00 97.56 212 LEU A N 1
ATOM 1620 C CA . LEU A 1 212 ? 11.981 4.771 -11.023 1.00 97.56 212 LEU A CA 1
ATOM 1621 C C . LEU A 1 212 ? 12.485 5.543 -12.244 1.00 97.56 212 LEU A C 1
ATOM 1623 O O . LEU A 1 212 ? 11.698 5.949 -13.095 1.00 97.56 212 LEU A O 1
ATOM 1627 N N . ASP A 1 213 ? 13.798 5.737 -12.315 1.00 96.50 213 ASP A N 1
ATOM 1628 C CA . ASP A 1 213 ? 14.435 6.416 -13.440 1.00 96.50 213 ASP A CA 1
ATOM 1629 C C . ASP A 1 213 ? 14.268 5.620 -14.748 1.00 96.50 213 ASP A C 1
ATOM 1631 O O . ASP A 1 213 ? 14.305 4.386 -14.752 1.00 96.50 213 ASP A O 1
ATOM 1635 N N . LEU A 1 214 ? 14.097 6.326 -15.869 1.00 95.56 214 LEU A N 1
ATOM 1636 C CA . LEU A 1 214 ? 13.912 5.689 -17.176 1.00 95.56 214 LEU A CA 1
ATOM 1637 C C . LEU A 1 214 ? 15.159 4.933 -17.634 1.00 95.56 214 LEU A C 1
ATOM 1639 O O . LEU A 1 214 ? 15.017 3.858 -18.208 1.00 95.56 214 LEU A O 1
ATOM 1643 N N . GLY A 1 215 ? 16.358 5.455 -17.367 1.00 96.38 215 GLY A N 1
ATOM 1644 C CA . GLY A 1 215 ? 17.614 4.779 -17.688 1.00 96.38 215 GLY A CA 1
ATOM 1645 C C . GLY A 1 215 ? 17.778 3.486 -16.893 1.00 96.38 215 GLY A C 1
ATOM 1646 O O . GLY A 1 215 ? 18.216 2.474 -17.436 1.00 96.38 215 GLY A O 1
ATOM 1647 N N . VAL A 1 216 ? 17.328 3.469 -15.635 1.00 97.25 216 VAL A N 1
ATOM 1648 C CA . VAL A 1 216 ? 17.230 2.228 -14.849 1.00 97.25 216 VAL A CA 1
ATOM 1649 C C . VAL A 1 216 ? 16.218 1.261 -15.474 1.00 97.25 216 VAL A C 1
ATOM 1651 O O . VAL A 1 216 ? 16.515 0.075 -15.606 1.00 97.25 216 VAL A O 1
ATOM 1654 N N . ALA A 1 217 ? 15.055 1.749 -15.914 1.00 97.62 217 ALA A N 1
ATOM 1655 C CA . ALA A 1 217 ? 14.012 0.927 -16.532 1.00 97.62 217 ALA A CA 1
ATOM 1656 C C . ALA A 1 217 ? 14.375 0.366 -17.925 1.00 97.62 217 ALA A C 1
ATOM 1658 O O . ALA A 1 217 ? 13.702 -0.541 -18.413 1.00 97.62 217 ALA A O 1
ATOM 1659 N N . MET A 1 218 ? 15.444 0.853 -18.564 1.00 97.44 218 MET A N 1
ATOM 1660 C CA . MET A 1 218 ? 15.989 0.245 -19.788 1.00 97.44 218 MET A CA 1
ATOM 1661 C C . MET A 1 218 ? 16.653 -1.114 -19.530 1.00 97.44 218 MET A C 1
ATOM 1663 O O . MET A 1 218 ? 16.924 -1.853 -20.472 1.00 97.44 218 MET A O 1
ATOM 1667 N N . ARG A 1 219 ? 16.927 -1.457 -18.268 1.00 97.56 219 ARG A N 1
ATOM 1668 C CA . ARG A 1 219 ? 17.502 -2.748 -17.882 1.00 97.56 219 ARG A CA 1
ATOM 1669 C C . ARG A 1 219 ? 16.398 -3.803 -17.732 1.00 97.56 219 ARG A C 1
ATOM 1671 O O . ARG A 1 219 ? 15.265 -3.447 -17.390 1.00 97.56 219 ARG A O 1
ATOM 1678 N N . PRO A 1 220 ? 16.709 -5.093 -17.940 1.00 97.38 220 PRO A N 1
ATOM 1679 C CA . PRO A 1 220 ? 15.776 -6.170 -17.638 1.00 97.38 220 PRO A CA 1
ATOM 1680 C C . PRO A 1 220 ? 15.486 -6.250 -16.136 1.00 97.38 220 PRO A C 1
ATOM 1682 O O . PRO A 1 220 ? 16.319 -5.884 -15.298 1.00 97.38 220 PRO A O 1
ATOM 1685 N N . PHE A 1 221 ? 14.285 -6.717 -15.786 1.00 97.00 221 PHE A N 1
ATOM 1686 C CA . PHE A 1 221 ? 13.776 -6.702 -14.408 1.00 97.00 221 PHE A CA 1
ATOM 1687 C C . PHE A 1 221 ? 14.670 -7.479 -13.429 1.00 97.00 221 PHE A C 1
ATOM 1689 O O . PHE A 1 221 ? 14.884 -7.052 -12.293 1.00 97.00 221 PHE A O 1
ATOM 1696 N N . ASN A 1 222 ? 15.240 -8.600 -13.872 1.00 96.12 222 ASN A N 1
ATOM 1697 C CA . ASN A 1 222 ? 16.125 -9.445 -13.070 1.00 96.12 222 ASN A CA 1
ATOM 1698 C C . ASN A 1 222 ? 17.450 -8.754 -12.680 1.00 96.12 222 ASN A C 1
ATOM 1700 O O . ASN A 1 222 ? 17.997 -9.049 -11.616 1.00 96.12 222 ASN A O 1
ATOM 1704 N N . ALA A 1 223 ? 17.917 -7.784 -13.472 1.00 96.62 223 ALA A N 1
ATOM 1705 C CA . ALA A 1 223 ? 19.147 -7.035 -13.229 1.00 96.62 223 ALA A CA 1
ATOM 1706 C C . ALA A 1 223 ? 18.970 -5.903 -12.199 1.00 96.62 223 ALA A C 1
ATOM 1708 O O . ALA A 1 223 ? 19.955 -5.332 -11.725 1.00 96.62 223 ALA A O 1
ATOM 1709 N N . LEU A 1 224 ? 17.730 -5.551 -11.859 1.00 96.81 224 LEU A N 1
ATOM 1710 C CA . LEU A 1 224 ? 17.415 -4.491 -10.908 1.00 96.81 224 LEU A CA 1
ATOM 1711 C C . LEU A 1 224 ? 17.671 -4.921 -9.454 1.00 96.81 224 LEU A C 1
ATOM 1713 O O . LEU A 1 224 ? 17.472 -6.077 -9.071 1.00 96.81 224 LEU A O 1
ATOM 1717 N N . SER A 1 225 ? 18.059 -3.964 -8.610 1.00 96.00 225 SER A N 1
ATOM 1718 C CA . SER A 1 225 ? 18.102 -4.139 -7.153 1.00 96.00 225 SER A CA 1
ATOM 1719 C C . SER A 1 225 ? 16.706 -4.410 -6.582 1.00 96.00 225 SER A C 1
ATOM 1721 O O . SER A 1 225 ? 15.687 -4.126 -7.211 1.00 96.00 225 SER A O 1
ATOM 1723 N N . ALA A 1 226 ? 16.623 -4.912 -5.347 1.00 95.25 226 ALA A N 1
ATOM 1724 C CA . ALA A 1 226 ? 15.335 -5.206 -4.713 1.00 95.25 226 ALA A CA 1
ATOM 1725 C C . ALA A 1 226 ? 14.400 -3.977 -4.644 1.00 95.25 226 ALA A C 1
ATOM 1727 O O . ALA A 1 226 ? 13.215 -4.091 -4.955 1.00 95.25 226 ALA A O 1
ATOM 1728 N N . GLY A 1 227 ? 14.934 -2.796 -4.306 1.00 94.94 227 GLY A N 1
ATOM 1729 C CA . GLY A 1 227 ? 14.156 -1.553 -4.260 1.00 94.94 227 GLY A CA 1
ATOM 1730 C C . GLY A 1 227 ? 13.762 -1.018 -5.642 1.00 94.94 227 GLY A C 1
ATOM 1731 O O . GLY A 1 227 ? 12.698 -0.424 -5.799 1.00 94.94 227 GLY A O 1
ATOM 1732 N N . GLU A 1 228 ? 14.579 -1.235 -6.674 1.00 96.88 228 GLU A N 1
ATOM 1733 C CA . GLU A 1 228 ? 14.206 -0.929 -8.064 1.00 96.88 228 GLU A CA 1
ATOM 1734 C C . GLU A 1 228 ? 13.120 -1.880 -8.577 1.00 96.88 228 GLU A C 1
ATOM 1736 O O . GLU A 1 228 ? 12.137 -1.413 -9.150 1.00 96.88 228 GLU A O 1
ATOM 1741 N N . ARG A 1 229 ? 13.233 -3.186 -8.297 1.00 96.19 229 ARG A N 1
ATOM 1742 C CA . ARG A 1 229 ? 12.201 -4.180 -8.628 1.00 96.19 229 ARG A CA 1
ATOM 1743 C C . ARG A 1 229 ? 10.866 -3.850 -7.973 1.00 96.19 229 ARG A C 1
ATOM 1745 O O . ARG A 1 229 ? 9.846 -3.870 -8.652 1.00 96.19 229 ARG A O 1
ATOM 1752 N N . ALA A 1 230 ? 10.858 -3.476 -6.693 1.00 95.00 230 ALA A N 1
ATOM 1753 C CA . ALA A 1 230 ? 9.632 -3.074 -5.999 1.00 95.00 230 ALA A CA 1
ATOM 1754 C C . ALA A 1 230 ? 8.962 -1.841 -6.639 1.00 95.00 230 ALA A C 1
ATOM 1756 O O . ALA A 1 230 ? 7.736 -1.792 -6.775 1.00 95.00 230 ALA A O 1
ATOM 1757 N N . ARG A 1 231 ? 9.754 -0.861 -7.094 1.00 97.31 231 ARG A N 1
ATOM 1758 C CA . ARG A 1 231 ? 9.243 0.315 -7.817 1.00 97.31 231 ARG A CA 1
ATOM 1759 C C . ARG A 1 231 ? 8.715 -0.047 -9.207 1.00 97.31 231 ARG A C 1
ATOM 1761 O O . ARG A 1 231 ? 7.611 0.364 -9.554 1.00 97.31 231 ARG A O 1
ATOM 1768 N N . ALA A 1 232 ? 9.439 -0.868 -9.969 1.00 97.19 232 ALA A N 1
ATOM 1769 C CA . ALA A 1 232 ? 8.985 -1.370 -11.269 1.00 97.19 232 ALA A CA 1
ATOM 1770 C C . ALA A 1 232 ? 7.669 -2.164 -11.144 1.00 97.19 232 ALA A C 1
ATOM 1772 O O . ALA A 1 232 ? 6.732 -1.944 -11.912 1.00 97.19 232 ALA A O 1
ATOM 1773 N N . GLN A 1 233 ? 7.566 -3.014 -10.119 1.00 96.50 233 GLN A N 1
ATOM 1774 C CA . GLN A 1 233 ? 6.361 -3.766 -9.768 1.00 96.50 233 GLN A CA 1
ATOM 1775 C C . GLN A 1 233 ? 5.177 -2.839 -9.471 1.00 96.50 233 GLN A C 1
ATOM 1777 O O . GLN A 1 233 ? 4.096 -3.006 -10.032 1.00 96.50 233 GLN A O 1
ATOM 1782 N N . THR A 1 234 ? 5.391 -1.824 -8.630 1.00 96.38 234 THR A N 1
ATOM 1783 C CA . THR A 1 234 ? 4.363 -0.832 -8.282 1.00 96.38 234 THR A CA 1
ATOM 1784 C C . THR A 1 234 ? 3.870 -0.086 -9.524 1.00 96.38 234 THR A C 1
ATOM 1786 O O . THR A 1 234 ? 2.664 0.047 -9.724 1.00 96.38 234 THR A O 1
ATOM 1789 N N . ALA A 1 235 ? 4.783 0.348 -10.399 1.00 97.06 235 ALA A N 1
ATOM 1790 C CA . ALA A 1 235 ? 4.435 1.024 -11.649 1.00 97.06 235 ALA A CA 1
ATOM 1791 C C . ALA A 1 235 ? 3.579 0.142 -12.574 1.00 97.06 235 ALA A C 1
ATOM 1793 O O . ALA A 1 235 ? 2.585 0.612 -13.126 1.00 97.06 235 ALA A O 1
ATOM 1794 N N . ARG A 1 236 ? 3.929 -1.142 -12.718 1.00 96.44 236 ARG A N 1
ATOM 1795 C CA . ARG A 1 236 ? 3.172 -2.100 -13.539 1.00 96.44 236 ARG A CA 1
ATOM 1796 C C . ARG A 1 236 ? 1.778 -2.375 -12.997 1.00 96.44 236 ARG A C 1
ATOM 1798 O O . ARG A 1 236 ? 0.824 -2.398 -13.768 1.00 96.44 236 ARG A O 1
ATOM 1805 N N . LEU A 1 237 ? 1.653 -2.537 -11.682 1.00 95.50 237 LEU A N 1
ATOM 1806 C CA . LEU A 1 237 ? 0.363 -2.722 -11.021 1.00 95.50 237 LEU A CA 1
ATOM 1807 C C . LEU A 1 237 ? -0.560 -1.514 -11.238 1.00 95.50 237 LEU A C 1
ATOM 1809 O O . LEU A 1 237 ? -1.722 -1.686 -11.605 1.00 95.50 237 LEU A O 1
ATOM 1813 N N . LEU A 1 238 ? -0.032 -0.297 -11.077 1.00 95.38 238 LEU A N 1
ATOM 1814 C CA . LEU A 1 238 ? -0.779 0.939 -11.320 1.00 95.38 238 LEU A CA 1
ATOM 1815 C C . LEU A 1 238 ? -1.197 1.082 -12.790 1.00 95.38 238 LEU A C 1
ATOM 1817 O O . LEU A 1 238 ? -2.339 1.446 -13.070 1.00 95.38 238 LEU A O 1
ATOM 1821 N N . GLU A 1 239 ? -0.301 0.780 -13.735 1.00 95.19 239 GLU A N 1
ATOM 1822 C CA . GLU A 1 239 ? -0.611 0.857 -15.165 1.00 95.19 239 GLU A CA 1
ATOM 1823 C C . GLU A 1 239 ? -1.690 -0.149 -15.570 1.00 95.19 239 GLU A C 1
ATOM 1825 O O . GLU A 1 239 ? -2.630 0.220 -16.283 1.00 95.19 239 GLU A O 1
ATOM 1830 N N . GLY A 1 240 ? -1.581 -1.384 -15.071 1.00 92.88 240 GLY A N 1
ATOM 1831 C CA . GLY A 1 240 ? -2.561 -2.442 -15.273 1.00 92.88 240 GLY A CA 1
ATOM 1832 C C . GLY A 1 240 ? -3.936 -2.059 -14.731 1.00 92.88 240 GLY A C 1
ATOM 1833 O O . GLY A 1 240 ? -4.918 -2.141 -15.467 1.00 92.88 240 GLY A O 1
ATOM 1834 N N . ALA A 1 241 ? -4.005 -1.559 -13.493 1.00 91.31 241 ALA A N 1
ATOM 1835 C CA . ALA A 1 241 ? -5.256 -1.090 -12.897 1.00 91.31 241 ALA A CA 1
ATOM 1836 C C . ALA A 1 241 ? -5.872 0.075 -13.688 1.00 91.31 241 ALA A C 1
ATOM 1838 O O . ALA A 1 241 ? -7.067 0.065 -13.973 1.00 91.31 241 ALA A O 1
ATOM 1839 N N . ALA A 1 242 ? -5.061 1.043 -14.120 1.00 91.50 242 ALA A N 1
ATOM 1840 C CA . ALA A 1 242 ? -5.537 2.163 -14.928 1.00 91.50 242 ALA A CA 1
ATOM 1841 C C . ALA A 1 242 ? -6.037 1.749 -16.314 1.00 91.50 242 ALA A C 1
ATOM 1843 O O . ALA A 1 242 ? -6.989 2.335 -16.828 1.00 91.50 242 ALA A O 1
ATOM 1844 N N . ARG A 1 243 ? -5.443 0.718 -16.919 1.00 88.25 243 ARG A N 1
ATOM 1845 C CA . ARG A 1 243 ? -5.950 0.142 -18.167 1.00 88.25 243 ARG A CA 1
ATOM 1846 C C . ARG A 1 243 ? -7.307 -0.534 -17.952 1.00 88.25 243 ARG A C 1
ATOM 1848 O O . ARG A 1 243 ? -8.213 -0.318 -18.747 1.00 88.25 243 ARG A O 1
ATOM 1855 N N . LEU A 1 244 ? -7.470 -1.298 -16.874 1.00 83.69 244 LEU A N 1
ATOM 1856 C CA . LEU A 1 244 ? -8.731 -1.980 -16.561 1.00 83.6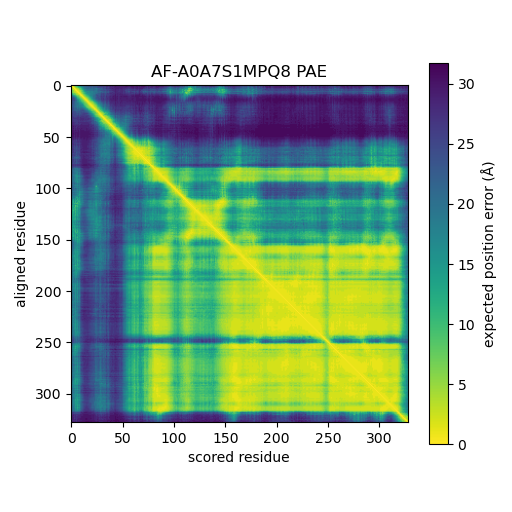9 244 LEU A CA 1
ATOM 1857 C C . LEU A 1 244 ? -9.857 -1.005 -16.188 1.00 83.69 244 LEU A C 1
ATOM 1859 O O . LEU A 1 244 ? -10.969 -1.157 -16.689 1.00 83.69 244 LEU A O 1
ATOM 1863 N N . SER A 1 245 ? -9.563 0.039 -15.407 1.00 79.75 245 SER A N 1
ATOM 1864 C CA . SER A 1 245 ? -10.526 1.094 -15.045 1.00 79.75 245 SER A CA 1
ATOM 1865 C C . SER A 1 245 ? -11.195 1.713 -16.283 1.00 79.75 245 SER A C 1
ATOM 1867 O O . SER A 1 245 ? -12.413 1.869 -16.343 1.00 79.75 245 SER A O 1
ATOM 1869 N N . SER A 1 246 ? -10.414 1.949 -17.346 1.00 69.94 246 SER A N 1
ATOM 1870 C CA . SER A 1 246 ? -10.917 2.525 -18.602 1.00 69.94 246 SER A CA 1
ATOM 1871 C C . SER A 1 246 ? -11.900 1.635 -19.380 1.00 69.94 246 SER A C 1
ATOM 1873 O O . SER A 1 246 ? -12.584 2.120 -20.276 1.00 69.94 246 SER A O 1
ATOM 1875 N N . THR A 1 247 ? -12.002 0.347 -19.034 1.00 66.00 247 THR A N 1
ATOM 1876 C CA . THR A 1 247 ? -12.857 -0.633 -19.729 1.00 66.00 247 THR A CA 1
ATOM 1877 C C . THR A 1 247 ? -14.222 -0.858 -19.066 1.00 66.00 247 THR A C 1
ATOM 1879 O O . THR A 1 247 ? -14.942 -1.762 -19.476 1.00 66.00 247 THR A O 1
ATOM 1882 N N . GLN A 1 248 ? -14.594 -0.057 -18.054 1.00 56.97 248 GLN A N 1
ATOM 1883 C CA . GLN A 1 248 ? -15.841 -0.182 -17.267 1.00 56.97 248 GLN A CA 1
ATOM 1884 C C . GLN A 1 248 ? -16.067 -1.553 -16.595 1.00 56.97 248 GLN A C 1
ATOM 1886 O O . GLN A 1 248 ? -17.146 -1.820 -16.066 1.00 56.97 248 GLN A O 1
ATOM 1891 N N . ALA A 1 249 ? -15.057 -2.423 -16.558 1.00 56.94 249 ALA A N 1
ATOM 1892 C CA . ALA A 1 249 ? -15.113 -3.639 -15.765 1.00 56.94 249 ALA A CA 1
ATOM 1893 C C . ALA A 1 249 ? -15.116 -3.264 -14.274 1.00 56.94 249 ALA A C 1
ATOM 1895 O O . ALA A 1 249 ? -14.243 -2.525 -13.816 1.00 56.94 249 ALA A O 1
ATOM 1896 N N . CYS A 1 250 ? -16.093 -3.770 -13.513 1.00 52.34 250 CYS A N 1
ATOM 1897 C CA . CYS A 1 250 ? -16.107 -3.645 -12.058 1.00 52.34 250 CYS A CA 1
ATOM 1898 C C . CYS A 1 250 ? -14.855 -4.346 -11.513 1.00 52.34 250 CYS A C 1
ATOM 1900 O O . CYS A 1 250 ? -14.768 -5.574 -11.545 1.00 52.34 250 CYS A O 1
ATOM 1902 N N . PHE A 1 251 ? -13.848 -3.570 -11.111 1.00 65.56 251 PHE A N 1
ATOM 1903 C CA . PHE A 1 251 ? -12.578 -4.103 -10.636 1.00 65.56 251 PHE A CA 1
ATOM 1904 C C . PHE A 1 251 ? -12.473 -3.934 -9.126 1.00 65.56 251 PHE A C 1
ATOM 1906 O O . PHE A 1 251 ? -12.833 -2.894 -8.567 1.00 65.56 251 PHE A O 1
ATOM 1913 N N . ASN A 1 252 ? -11.957 -4.970 -8.474 1.00 83.12 252 ASN A N 1
ATOM 1914 C CA . ASN A 1 252 ? -11.638 -4.908 -7.062 1.00 83.12 252 ASN A CA 1
ATOM 1915 C C . ASN A 1 252 ? -10.571 -3.833 -6.794 1.00 83.12 252 ASN A C 1
ATOM 1917 O O . ASN A 1 252 ? -9.748 -3.551 -7.663 1.00 83.12 252 ASN A O 1
ATOM 1921 N N . PRO A 1 253 ? -10.519 -3.239 -5.595 1.00 90.19 253 PRO A N 1
ATOM 1922 C CA . PRO A 1 253 ? -9.451 -2.307 -5.259 1.00 90.19 253 PRO A CA 1
ATOM 1923 C C . PRO A 1 253 ? -8.052 -2.907 -5.476 1.00 90.19 253 PRO A C 1
ATOM 1925 O O . PRO A 1 253 ? -7.772 -4.029 -5.058 1.00 90.19 253 PRO A O 1
ATOM 1928 N N . LEU A 1 254 ? -7.153 -2.144 -6.103 1.00 94.12 254 LEU A N 1
ATOM 1929 C CA . LEU A 1 254 ? -5.757 -2.533 -6.285 1.00 94.12 254 LEU A CA 1
ATOM 1930 C C . LEU A 1 254 ? -5.042 -2.544 -4.929 1.00 94.12 254 LEU A C 1
ATOM 1932 O O . LEU A 1 254 ? -4.916 -1.497 -4.289 1.00 94.12 254 LEU A O 1
ATOM 1936 N N . LEU A 1 255 ? -4.503 -3.696 -4.524 1.00 94.94 255 LEU A N 1
ATOM 1937 C CA . LEU A 1 255 ? -3.696 -3.796 -3.310 1.00 94.94 255 LEU A CA 1
ATOM 1938 C C . LEU A 1 255 ? -2.235 -3.427 -3.597 1.00 94.94 255 LEU A C 1
ATOM 1940 O O . LEU A 1 255 ? -1.554 -4.084 -4.389 1.00 94.94 255 LEU A O 1
ATOM 1944 N N . LEU A 1 256 ? -1.733 -2.401 -2.912 1.00 95.56 256 LEU A N 1
ATOM 1945 C CA . LEU A 1 256 ? -0.316 -2.034 -2.907 1.00 95.56 256 LEU A CA 1
ATOM 1946 C C . LEU A 1 256 ? 0.320 -2.467 -1.588 1.00 95.56 256 LEU A C 1
ATOM 1948 O O . LEU A 1 256 ? 0.282 -1.751 -0.585 1.00 95.56 256 LEU A O 1
ATOM 1952 N N . GLU A 1 257 ? 0.899 -3.663 -1.592 1.00 92.75 257 GLU A N 1
ATOM 1953 C CA . GLU A 1 257 ? 1.510 -4.275 -0.414 1.00 92.75 257 GLU A CA 1
ATOM 1954 C C . GLU A 1 257 ? 2.969 -3.829 -0.256 1.00 92.75 257 GLU A C 1
ATOM 1956 O O . GLU A 1 257 ? 3.791 -4.035 -1.144 1.00 92.75 257 GLU A O 1
ATOM 1961 N N . GLU A 1 258 ? 3.286 -3.201 0.881 1.00 87.62 258 GLU A N 1
ATOM 1962 C CA . GLU A 1 258 ? 4.635 -2.787 1.296 1.00 87.62 258 GLU A CA 1
ATOM 1963 C C . GLU A 1 258 ? 5.410 -1.982 0.224 1.00 87.62 258 GLU A C 1
ATOM 1965 O O . GLU A 1 258 ? 6.642 -1.996 0.183 1.00 87.62 258 GLU A O 1
ATOM 1970 N N . PHE A 1 259 ? 4.700 -1.222 -0.622 1.00 93.06 259 PHE A N 1
ATOM 1971 C CA . PHE A 1 259 ? 5.275 -0.485 -1.762 1.00 93.06 259 PHE A CA 1
ATOM 1972 C C . PHE A 1 259 ? 6.278 0.618 -1.366 1.00 93.06 259 PHE A C 1
ATOM 1974 O O . PHE A 1 259 ? 7.005 1.141 -2.210 1.00 93.06 259 PHE A O 1
ATOM 1981 N N . THR A 1 260 ? 6.342 0.964 -0.078 1.00 93.38 260 THR A N 1
ATOM 1982 C CA . THR A 1 260 ? 7.270 1.945 0.503 1.00 93.38 260 THR A CA 1
ATOM 1983 C C . THR A 1 260 ? 8.347 1.318 1.399 1.00 93.38 260 THR A C 1
ATOM 1985 O O . THR A 1 260 ? 9.116 2.038 2.035 1.00 93.38 260 THR A O 1
ATOM 1988 N N . SER A 1 261 ? 8.431 -0.013 1.484 1.00 92.25 261 SER A N 1
ATOM 1989 C CA . SER A 1 261 ? 9.327 -0.708 2.426 1.00 92.25 261 SER A CA 1
ATOM 1990 C C . SER A 1 261 ? 10.810 -0.649 2.037 1.00 92.25 261 SER A C 1
ATOM 1992 O O . SER A 1 261 ? 11.670 -0.576 2.909 1.00 92.25 261 SER A O 1
ATOM 1994 N N . LEU A 1 262 ? 11.123 -0.622 0.736 1.00 94.12 262 LEU A N 1
ATOM 1995 C CA . LEU A 1 262 ? 12.497 -0.689 0.206 1.00 94.12 262 LEU A CA 1
ATOM 1996 C C . LEU A 1 262 ? 13.032 0.658 -0.304 1.00 94.12 262 LEU A C 1
ATOM 1998 O O . LEU A 1 262 ? 13.891 0.701 -1.185 1.00 94.12 262 LEU A O 1
ATOM 2002 N N . VAL A 1 263 ? 12.501 1.761 0.220 1.00 92.31 263 VAL A N 1
ATOM 2003 C CA . VAL A 1 263 ? 12.879 3.129 -0.161 1.00 92.31 263 VAL A CA 1
ATOM 2004 C C . VAL A 1 263 ? 13.140 3.992 1.072 1.00 92.31 263 VAL A C 1
ATOM 2006 O O . VAL A 1 263 ? 12.686 3.681 2.175 1.00 92.31 263 VAL A O 1
ATOM 2009 N N . ASP A 1 264 ? 13.864 5.097 0.911 1.00 93.44 264 ASP A N 1
ATOM 2010 C CA . ASP A 1 264 ? 13.991 6.093 1.976 1.00 93.44 264 ASP A CA 1
ATOM 2011 C C . ASP A 1 264 ? 12.646 6.792 2.264 1.00 93.44 264 ASP A C 1
ATOM 2013 O O . ASP A 1 264 ? 11.705 6.748 1.468 1.00 93.44 264 ASP A O 1
ATOM 2017 N N . ARG A 1 265 ? 12.525 7.419 3.441 1.00 92.81 265 ARG A N 1
ATOM 2018 C CA . ARG A 1 265 ? 11.253 8.010 3.899 1.00 92.81 265 ARG A CA 1
ATOM 2019 C C . ARG A 1 265 ? 10.788 9.202 3.041 1.00 92.81 265 ARG A C 1
ATOM 2021 O O . ARG A 1 265 ? 9.606 9.250 2.696 1.00 92.81 265 ARG A O 1
ATOM 2028 N N . PRO A 1 266 ? 11.654 10.155 2.637 1.00 94.00 266 PRO A N 1
ATOM 2029 C CA . PRO A 1 266 ? 11.267 11.187 1.672 1.00 94.00 266 PRO A CA 1
ATOM 2030 C C . PRO A 1 266 ? 10.738 10.626 0.344 1.00 94.00 266 PRO A C 1
ATOM 2032 O O . PRO A 1 266 ? 9.729 11.112 -0.174 1.00 94.00 266 PRO A O 1
ATOM 2035 N N . LEU A 1 267 ? 11.390 9.599 -0.203 1.00 94.69 267 LEU A N 1
ATOM 2036 C CA . LEU A 1 267 ? 10.972 8.927 -1.430 1.00 94.69 267 LEU A CA 1
ATOM 2037 C C . LEU A 1 267 ? 9.632 8.202 -1.250 1.00 94.69 267 LEU A C 1
ATOM 2039 O O . LEU A 1 267 ? 8.754 8.356 -2.098 1.00 94.69 267 LEU A O 1
ATOM 2043 N N . ALA A 1 268 ? 9.423 7.518 -0.120 1.00 95.56 268 ALA A N 1
ATOM 2044 C CA . ALA A 1 268 ? 8.145 6.892 0.230 1.00 95.56 268 ALA A CA 1
ATOM 2045 C C . ALA A 1 268 ? 6.974 7.888 0.179 1.00 95.56 268 ALA A C 1
ATOM 2047 O O . ALA A 1 268 ? 5.937 7.596 -0.416 1.00 95.56 268 ALA A O 1
ATOM 2048 N N . LYS A 1 269 ? 7.149 9.094 0.740 1.00 95.62 269 LYS A N 1
ATOM 2049 C CA . LYS A 1 269 ? 6.132 10.161 0.706 1.00 95.62 269 LYS A CA 1
ATOM 2050 C C . LYS A 1 269 ? 5.844 10.654 -0.714 1.00 95.62 269 LYS A C 1
ATOM 2052 O O . LYS A 1 269 ? 4.682 10.867 -1.060 1.00 95.62 269 LYS A O 1
ATOM 2057 N N . ARG A 1 270 ? 6.873 10.805 -1.559 1.00 96.94 270 ARG A N 1
ATOM 2058 C CA . ARG A 1 270 ? 6.698 11.187 -2.977 1.00 96.94 270 ARG A CA 1
ATOM 2059 C C . ARG A 1 270 ? 5.961 10.115 -3.779 1.00 96.94 270 ARG A C 1
ATOM 2061 O O . ARG A 1 270 ? 5.069 10.450 -4.560 1.00 96.94 270 ARG A O 1
ATOM 2068 N N . MET A 1 271 ? 6.297 8.845 -3.561 1.00 97.69 271 MET A N 1
ATOM 2069 C CA . MET A 1 271 ? 5.597 7.721 -4.184 1.00 97.69 271 MET A CA 1
ATOM 2070 C C . MET A 1 271 ? 4.133 7.679 -3.739 1.00 97.69 271 MET A C 1
ATOM 2072 O O . MET A 1 271 ? 3.244 7.624 -4.580 1.00 97.69 271 MET A O 1
ATOM 2076 N N . ALA A 1 272 ? 3.866 7.799 -2.437 1.00 97.38 272 ALA A N 1
ATOM 2077 C CA . ALA A 1 272 ? 2.513 7.843 -1.886 1.00 97.38 272 ALA A CA 1
ATOM 2078 C C . ALA A 1 272 ? 1.661 8.980 -2.477 1.00 97.38 272 ALA A C 1
ATOM 2080 O O . ALA A 1 272 ? 0.524 8.749 -2.884 1.00 97.38 272 ALA A O 1
ATOM 2081 N N . ARG A 1 273 ? 2.238 10.183 -2.611 1.00 97.25 273 ARG A N 1
ATOM 2082 C CA . ARG A 1 273 ? 1.596 11.314 -3.299 1.00 97.25 273 ARG A CA 1
ATOM 2083 C C . ARG A 1 273 ? 1.246 10.989 -4.748 1.00 97.25 273 ARG A C 1
ATOM 2085 O O . ARG A 1 273 ? 0.172 11.338 -5.229 1.00 97.25 273 ARG A O 1
ATOM 2092 N N . SER A 1 274 ? 2.166 10.344 -5.456 1.00 97.06 274 SER A N 1
ATOM 2093 C CA . SER A 1 274 ? 1.975 10.001 -6.864 1.00 97.06 274 SER A CA 1
ATOM 2094 C C . SER A 1 274 ? 0.924 8.909 -7.053 1.00 97.06 274 SER A C 1
ATOM 2096 O O . SER A 1 274 ? 0.133 8.999 -7.989 1.00 97.06 274 SER A O 1
ATOM 2098 N N . VAL A 1 275 ? 0.875 7.930 -6.143 1.00 96.69 275 VAL A N 1
ATOM 2099 C CA . VAL A 1 275 ? -0.181 6.910 -6.075 1.00 96.69 275 VAL A CA 1
ATOM 2100 C C . VAL A 1 275 ? -1.542 7.565 -5.877 1.00 96.69 275 VAL A C 1
ATOM 2102 O O . VAL A 1 275 ? -2.438 7.294 -6.668 1.00 96.69 275 VAL A O 1
ATOM 2105 N N . ASN A 1 276 ? -1.690 8.458 -4.891 1.00 95.81 276 ASN A N 1
ATOM 2106 C CA . ASN A 1 276 ? -2.950 9.171 -4.665 1.00 95.81 276 ASN A CA 1
ATOM 2107 C C . ASN A 1 276 ? -3.381 9.944 -5.923 1.00 95.81 276 ASN A C 1
ATOM 2109 O O . ASN A 1 276 ? -4.481 9.736 -6.432 1.00 95.81 276 ASN A O 1
ATOM 2113 N N . ARG A 1 277 ? -2.473 10.744 -6.498 1.00 95.62 277 ARG A N 1
ATOM 2114 C CA . ARG A 1 277 ? -2.743 11.518 -7.718 1.00 95.62 277 ARG A CA 1
ATOM 2115 C C . ARG A 1 277 ? -3.198 10.634 -8.881 1.00 95.62 277 ARG A C 1
ATOM 2117 O O . ARG A 1 277 ? -4.136 11.001 -9.580 1.00 95.62 277 ARG A O 1
ATOM 2124 N N . LEU A 1 278 ? -2.529 9.500 -9.108 1.00 95.19 278 LEU A N 1
ATOM 2125 C CA . LEU A 1 278 ? -2.906 8.566 -10.171 1.00 95.19 278 LEU A CA 1
ATOM 2126 C C . LEU A 1 278 ? -4.236 7.873 -9.886 1.00 95.19 278 LEU A C 1
ATOM 2128 O O . LEU A 1 278 ? -5.006 7.664 -10.821 1.00 95.19 278 LEU A O 1
ATOM 2132 N N . ALA A 1 279 ? -4.505 7.529 -8.626 1.00 93.81 279 ALA A N 1
ATOM 2133 C CA . ALA A 1 279 ? -5.769 6.931 -8.231 1.00 93.81 279 ALA A CA 1
ATOM 2134 C C . ALA A 1 279 ? -6.930 7.885 -8.528 1.00 93.81 279 ALA A C 1
ATOM 2136 O O . ALA A 1 279 ? -7.865 7.499 -9.219 1.00 93.81 279 ALA A O 1
ATOM 2137 N N . VAL A 1 280 ? -6.804 9.158 -8.148 1.00 92.31 280 VAL A N 1
ATOM 2138 C CA . VAL A 1 280 ? -7.793 10.193 -8.478 1.00 92.31 280 VAL A CA 1
ATOM 2139 C C . VAL A 1 280 ? -7.910 10.386 -9.995 1.00 92.31 280 VAL A C 1
ATOM 2141 O O . VAL A 1 280 ? -9.011 10.347 -10.537 1.00 92.31 280 VAL A O 1
ATOM 2144 N N . SER A 1 281 ? -6.794 10.556 -10.715 1.00 91.75 281 SER A N 1
ATOM 2145 C CA . SER A 1 281 ? -6.838 10.906 -12.144 1.00 91.75 281 SER A CA 1
ATOM 2146 C C . SER A 1 281 ? -7.335 9.783 -13.058 1.00 91.75 281 SER A C 1
ATOM 2148 O O . SER A 1 281 ? -7.830 10.064 -14.143 1.00 91.75 281 SER A O 1
ATOM 2150 N N . HIS A 1 282 ? -7.150 8.520 -12.663 1.00 91.00 282 HIS A N 1
ATOM 2151 C CA . HIS A 1 282 ? -7.589 7.348 -13.436 1.00 91.00 282 HIS A CA 1
ATOM 2152 C C . HIS A 1 282 ? -8.817 6.656 -12.819 1.00 91.00 282 HIS A C 1
ATOM 2154 O O . HIS A 1 282 ? -9.181 5.565 -13.262 1.00 91.00 282 HIS A O 1
ATOM 2160 N N . GLY A 1 283 ? -9.440 7.257 -11.797 1.00 89.94 283 GLY A N 1
ATOM 2161 C CA . GLY A 1 283 ? -10.602 6.689 -11.106 1.00 89.94 283 GLY A CA 1
ATOM 2162 C C . GLY A 1 283 ? -10.325 5.315 -10.486 1.00 89.94 283 GLY A C 1
ATOM 2163 O O . GLY A 1 283 ? -11.163 4.422 -10.561 1.00 89.94 283 GLY A O 1
ATOM 2164 N N . LEU A 1 284 ? -9.123 5.105 -9.945 1.00 91.38 284 LEU A N 1
ATOM 2165 C CA . LEU A 1 284 ? -8.724 3.833 -9.343 1.00 91.38 284 LEU A CA 1
ATOM 2166 C C . LEU A 1 284 ? -9.178 3.765 -7.893 1.00 91.38 284 LEU A C 1
ATOM 2168 O O . LEU A 1 284 ? -9.034 4.729 -7.146 1.00 91.38 284 LEU A O 1
ATOM 2172 N N . LYS A 1 285 ? -9.577 2.567 -7.471 1.00 92.50 285 LYS A N 1
ATOM 2173 C CA . LYS A 1 285 ? -9.655 2.207 -6.056 1.00 92.50 285 LYS A CA 1
ATOM 2174 C C . LYS A 1 285 ? -8.337 1.552 -5.657 1.00 92.50 285 LYS A C 1
ATOM 2176 O O . LYS A 1 285 ? -7.965 0.533 -6.234 1.00 92.50 285 LYS A O 1
ATOM 2181 N N . VAL A 1 286 ? -7.617 2.129 -4.701 1.00 95.00 286 VAL A N 1
ATOM 2182 C CA . VAL A 1 286 ? -6.315 1.639 -4.227 1.00 95.00 286 VAL A CA 1
ATOM 2183 C C . VAL A 1 286 ? -6.367 1.414 -2.724 1.00 95.00 286 VAL A C 1
ATOM 2185 O O . VAL A 1 286 ? -6.813 2.277 -1.975 1.00 95.00 286 VAL A O 1
ATOM 2188 N N . VAL A 1 287 ? -5.855 0.274 -2.268 1.00 96.06 287 VAL A N 1
ATOM 2189 C CA . VAL A 1 287 ? -5.650 -0.011 -0.846 1.00 96.06 287 VAL A CA 1
ATOM 2190 C C . VAL A 1 287 ? -4.170 -0.250 -0.604 1.00 96.06 287 VAL A C 1
ATOM 2192 O O . VAL A 1 287 ? -3.599 -1.256 -1.026 1.00 96.06 287 VAL A O 1
ATOM 2195 N N . ALA A 1 288 ? -3.534 0.681 0.097 1.00 96.75 288 ALA A N 1
ATOM 2196 C CA . ALA A 1 288 ? -2.173 0.499 0.571 1.00 96.75 288 ALA A CA 1
ATOM 2197 C C . ALA A 1 288 ? -2.170 -0.423 1.796 1.00 96.75 288 ALA A C 1
ATOM 2199 O O . ALA A 1 288 ? -2.973 -0.257 2.714 1.00 96.75 288 ALA A O 1
ATOM 2200 N N . VAL A 1 289 ? -1.240 -1.372 1.840 1.00 96.06 289 VAL A N 1
ATOM 2201 C CA . VAL A 1 289 ? -1.062 -2.289 2.971 1.00 96.06 289 VAL A CA 1
ATOM 2202 C C . VAL A 1 289 ? 0.369 -2.153 3.464 1.00 96.06 289 VAL A C 1
ATOM 2204 O O . VAL A 1 289 ? 1.301 -2.478 2.737 1.00 96.06 289 VAL A O 1
ATOM 2207 N N . SER A 1 290 ? 0.563 -1.630 4.674 1.00 93.94 290 SER A N 1
ATOM 2208 C CA . SER A 1 290 ? 1.902 -1.228 5.123 1.00 93.94 290 SER A CA 1
ATOM 2209 C C . SER A 1 290 ? 2.043 -1.211 6.637 1.00 93.94 290 SER A C 1
ATOM 2211 O O . SER A 1 290 ? 1.138 -0.801 7.365 1.00 93.94 290 SER A O 1
ATOM 2213 N N . CYS A 1 291 ? 3.206 -1.614 7.138 1.00 89.81 291 CYS A N 1
ATOM 2214 C CA . CYS A 1 291 ? 3.575 -1.375 8.534 1.00 89.81 291 CYS A CA 1
ATOM 2215 C C . CYS A 1 291 ? 3.950 0.087 8.831 1.00 89.81 291 CYS A C 1
ATOM 2217 O O . CYS A 1 291 ? 3.750 0.560 9.950 1.00 89.81 291 CYS A O 1
ATOM 2219 N N . HIS A 1 292 ? 4.442 0.813 7.829 1.00 89.38 292 HIS A N 1
ATOM 2220 C CA . HIS A 1 292 ? 4.773 2.229 7.924 1.00 89.38 292 HIS A CA 1
ATOM 2221 C C . HIS A 1 292 ? 3.523 3.103 7.793 1.00 89.38 292 HIS A C 1
ATOM 2223 O O . HIS A 1 292 ? 2.610 2.775 7.030 1.00 89.38 292 HIS A O 1
ATOM 2229 N N . ARG A 1 293 ? 3.508 4.222 8.526 1.00 89.25 293 ARG A N 1
ATOM 2230 C CA . ARG A 1 293 ? 2.401 5.196 8.572 1.00 89.25 293 ARG A CA 1
ATOM 2231 C C . ARG A 1 293 ? 2.825 6.608 8.178 1.00 89.25 293 ARG A C 1
ATOM 2233 O O . ARG A 1 293 ? 1.978 7.460 7.960 1.00 89.25 293 ARG A O 1
ATOM 2240 N N . ASP A 1 294 ? 4.126 6.861 8.061 1.00 89.62 294 ASP A N 1
ATOM 2241 C CA . ASP A 1 294 ? 4.691 8.199 7.874 1.00 89.62 294 ASP A CA 1
ATOM 2242 C C . ASP A 1 294 ? 4.297 8.858 6.545 1.00 89.62 294 ASP A C 1
ATOM 2244 O O . ASP A 1 294 ? 4.372 10.077 6.420 1.00 89.62 294 ASP A O 1
ATOM 2248 N N . PHE A 1 295 ? 3.859 8.071 5.561 1.00 93.56 295 PHE A N 1
ATOM 2249 C CA . PHE A 1 295 ? 3.345 8.560 4.282 1.00 93.56 295 PHE A CA 1
ATOM 2250 C C . PHE A 1 295 ? 1.830 8.841 4.281 1.00 93.56 295 PHE A C 1
ATOM 2252 O O . PHE A 1 295 ? 1.304 9.339 3.284 1.00 93.56 295 PHE A O 1
ATOM 2259 N N . ALA A 1 296 ? 1.115 8.518 5.363 1.00 93.75 296 ALA A N 1
ATOM 2260 C CA . ALA A 1 296 ? -0.323 8.737 5.509 1.00 93.75 296 ALA A CA 1
ATOM 2261 C C . ALA A 1 296 ? -0.610 10.141 6.065 1.00 93.75 296 ALA A C 1
ATOM 2263 O O . ALA A 1 296 ? -1.099 10.304 7.178 1.00 93.75 296 ALA A O 1
ATOM 2264 N N . THR A 1 297 ? -0.260 11.167 5.292 1.00 91.69 297 THR A N 1
ATOM 2265 C CA . THR A 1 297 ? -0.403 12.582 5.670 1.00 91.69 297 THR A CA 1
ATOM 2266 C C . THR A 1 297 ? -1.055 13.383 4.547 1.00 91.69 297 THR A C 1
ATOM 2268 O O . THR A 1 297 ? -1.097 12.928 3.398 1.00 91.69 297 THR A O 1
ATOM 2271 N N . LYS A 1 298 ? -1.490 14.614 4.850 1.00 90.44 298 LYS A N 1
ATOM 2272 C CA . LYS A 1 298 ? -1.862 15.603 3.826 1.00 90.44 298 LYS A CA 1
ATOM 2273 C C . LYS A 1 298 ? -0.676 15.871 2.898 1.00 90.44 298 LYS A C 1
ATOM 2275 O O . LYS A 1 298 ? 0.468 15.951 3.348 1.00 90.44 298 LYS A O 1
ATOM 2280 N N . GLY A 1 299 ? -0.935 15.971 1.600 1.00 90.69 299 GLY A N 1
ATOM 2281 C CA . GLY A 1 299 ? 0.069 16.120 0.550 1.00 90.69 299 GLY A CA 1
ATOM 2282 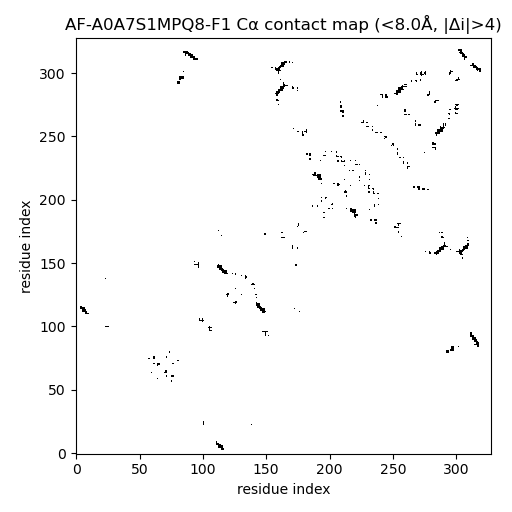C C . GLY A 1 299 ? 0.839 14.841 0.200 1.00 90.69 299 GLY A C 1
ATOM 2283 O O . GLY A 1 299 ? 1.772 14.918 -0.603 1.00 90.69 299 GLY A O 1
ATOM 2284 N N . ALA A 1 300 ? 0.487 13.692 0.788 1.00 94.50 300 ALA A N 1
ATOM 2285 C CA . ALA A 1 300 ? 1.068 12.381 0.496 1.00 94.50 300 ALA A CA 1
ATOM 2286 C C . ALA A 1 300 ? -0.034 11.381 0.103 1.00 94.50 300 ALA A C 1
ATOM 2288 O O . ALA A 1 300 ? -0.702 11.613 -0.899 1.00 94.50 300 ALA A O 1
ATOM 2289 N N . LEU A 1 301 ? -0.228 10.272 0.832 1.00 95.50 301 LEU A N 1
ATOM 2290 C CA . LEU A 1 301 ? -1.224 9.267 0.432 1.00 95.50 301 LEU A CA 1
ATOM 2291 C C . LEU A 1 301 ? -2.673 9.745 0.573 1.00 95.50 301 LEU A C 1
ATOM 2293 O O . LEU A 1 301 ? -3.507 9.267 -0.180 1.00 95.50 301 LEU A O 1
ATOM 2297 N N . GLU A 1 302 ? -2.974 10.619 1.538 1.00 95.06 302 GLU A N 1
ATOM 2298 C CA . GLU A 1 302 ? -4.335 11.118 1.820 1.00 95.06 302 GLU A CA 1
ATOM 2299 C C . GLU A 1 302 ? -5.446 10.048 1.723 1.00 95.06 302 GLU A C 1
ATOM 2301 O O . GLU A 1 302 ? -6.331 10.159 0.875 1.00 95.06 302 GLU A O 1
ATOM 2306 N N . PRO A 1 303 ? -5.395 8.980 2.544 1.00 95.06 303 PRO A N 1
ATOM 2307 C CA . PRO A 1 303 ? -6.430 7.954 2.533 1.00 95.06 303 PRO A CA 1
ATOM 2308 C C . PRO A 1 303 ? -7.773 8.494 3.048 1.00 95.06 303 PRO A C 1
ATOM 2310 O O . PRO A 1 303 ? -7.813 9.251 4.014 1.00 95.06 303 PRO A O 1
ATOM 2313 N N . GLU A 1 304 ? -8.869 8.038 2.449 1.00 94.75 304 GLU A N 1
ATOM 2314 C CA . GLU A 1 304 ? -10.255 8.309 2.863 1.00 94.75 304 GLU A CA 1
ATOM 2315 C C . GLU A 1 304 ? -10.667 7.485 4.077 1.00 94.75 304 GLU A C 1
ATOM 2317 O O . GLU A 1 304 ? -11.453 7.930 4.915 1.00 94.75 304 GLU A O 1
ATOM 2322 N N . TRP A 1 305 ? -10.096 6.290 4.197 1.00 93.81 305 TRP A N 1
ATOM 2323 C CA . TRP A 1 305 ? -10.221 5.454 5.377 1.00 93.81 305 TRP A CA 1
ATOM 2324 C C . TRP A 1 305 ? -8.885 4.814 5.736 1.00 93.81 305 TRP A C 1
ATOM 2326 O O . TRP A 1 305 ? -8.053 4.504 4.878 1.00 93.81 305 TRP A O 1
ATOM 2336 N N . LEU A 1 306 ? -8.687 4.586 7.029 1.00 93.50 306 LEU A N 1
ATOM 2337 C CA . LEU A 1 306 ? -7.502 3.937 7.562 1.00 93.50 306 LEU A CA 1
ATOM 2338 C C . LEU A 1 306 ? -7.894 2.926 8.631 1.00 93.50 306 LEU A C 1
ATOM 2340 O O . LEU A 1 306 ? -8.519 3.283 9.625 1.00 93.50 306 LEU A O 1
ATOM 2344 N N . LEU A 1 307 ? -7.490 1.671 8.454 1.00 92.00 307 LEU A N 1
ATOM 2345 C CA . LEU A 1 307 ? -7.650 0.631 9.463 1.00 92.00 307 LEU A CA 1
ATOM 2346 C C . LEU A 1 307 ? -6.329 0.349 10.175 1.00 92.00 307 LEU A C 1
ATOM 2348 O O . LEU A 1 307 ? -5.363 -0.119 9.569 1.00 92.00 307 LEU A O 1
ATOM 2352 N N . GLU A 1 308 ? -6.326 0.519 11.490 1.00 88.06 308 GLU A N 1
ATOM 2353 C CA . GLU A 1 308 ? -5.228 0.127 12.362 1.00 88.06 308 GLU A CA 1
ATOM 2354 C C . GLU A 1 308 ? -5.466 -1.269 12.952 1.00 88.06 308 GLU A C 1
ATOM 2356 O O . GLU A 1 308 ? -6.301 -1.466 13.833 1.00 88.06 308 GLU A O 1
ATOM 2361 N N . ARG A 1 309 ? -4.686 -2.264 12.525 1.00 84.69 309 ARG A N 1
ATOM 2362 C CA . ARG A 1 309 ? -4.834 -3.652 12.997 1.00 84.69 309 ARG A CA 1
ATOM 2363 C C . ARG A 1 309 ? -4.485 -3.873 14.457 1.00 84.69 309 ARG A C 1
ATOM 2365 O O . ARG A 1 309 ? -5.048 -4.774 15.066 1.00 84.69 309 ARG A O 1
ATOM 2372 N N . HIS A 1 310 ? -3.560 -3.093 15.006 1.00 76.25 310 HIS A N 1
ATOM 2373 C CA . HIS A 1 310 ? -3.146 -3.260 16.399 1.00 76.25 310 HIS A CA 1
ATOM 2374 C C . HIS A 1 310 ? -4.231 -2.804 17.386 1.00 76.25 310 HIS A C 1
ATOM 2376 O O . HIS A 1 310 ? -4.473 -3.477 18.381 1.00 76.25 310 HIS A O 1
ATOM 2382 N N . SER A 1 311 ? -4.894 -1.686 17.088 1.00 77.50 311 SER A N 1
ATOM 2383 C CA . SER A 1 311 ? -5.912 -1.061 17.941 1.00 77.50 311 SER A CA 1
ATOM 2384 C C . SER A 1 311 ? -7.347 -1.435 17.542 1.00 77.50 311 SER A C 1
ATOM 2386 O O . SER A 1 311 ? -8.275 -1.232 18.321 1.00 77.50 311 SER A O 1
ATOM 2388 N N . GLY A 1 312 ? -7.551 -1.963 16.330 1.00 81.25 312 GLY A N 1
ATOM 2389 C CA . GLY A 1 312 ? -8.876 -2.216 15.765 1.00 81.25 312 GLY A CA 1
ATOM 2390 C C . GLY A 1 312 ? -9.636 -0.936 15.413 1.00 81.25 312 GLY A C 1
ATOM 2391 O O . GLY A 1 312 ? -10.854 -0.976 15.296 1.00 81.25 312 GLY A O 1
ATOM 2392 N N . ARG A 1 313 ? -8.956 0.208 15.272 1.00 86.44 313 ARG A N 1
ATOM 2393 C CA . ARG A 1 313 ? -9.603 1.480 14.918 1.00 86.44 313 ARG A CA 1
ATOM 2394 C C . ARG A 1 313 ? -9.736 1.609 13.404 1.00 86.44 313 ARG A C 1
ATOM 2396 O O . ARG A 1 313 ? -8.744 1.473 12.688 1.00 86.44 313 ARG A O 1
ATOM 2403 N N . LEU A 1 314 ? -10.944 1.904 12.937 1.00 89.88 314 LEU A N 1
ATOM 2404 C CA . LEU A 1 314 ? -11.233 2.352 11.579 1.00 89.88 314 LEU A CA 1
ATOM 2405 C C . LEU A 1 314 ? -11.483 3.862 11.615 1.00 89.88 314 LEU A C 1
ATOM 2407 O O . LEU A 1 314 ? -12.425 4.333 12.250 1.00 89.88 314 LEU A O 1
ATOM 2411 N N . LEU A 1 315 ? -10.603 4.616 10.969 1.00 90.69 315 LEU A N 1
ATOM 2412 C CA . LEU A 1 315 ? -10.678 6.068 10.857 1.00 90.69 315 LEU A CA 1
ATOM 2413 C C . LEU A 1 315 ? -11.182 6.450 9.469 1.00 90.69 315 LEU A C 1
ATOM 2415 O O . LEU A 1 315 ? -10.798 5.813 8.490 1.00 90.69 315 LEU A O 1
ATOM 2419 N N . HIS A 1 316 ? -11.972 7.518 9.393 1.00 91.69 316 HIS A N 1
ATOM 2420 C CA . HIS A 1 316 ? -12.393 8.135 8.139 1.00 91.69 316 HIS A CA 1
ATOM 2421 C C . HIS A 1 316 ? -11.912 9.580 8.076 1.00 91.69 316 HIS A C 1
ATOM 2423 O O . HIS A 1 316 ? -11.955 10.303 9.076 1.00 91.69 316 HIS A O 1
ATOM 2429 N N . PHE A 1 317 ? -11.473 10.002 6.896 1.00 91.62 317 PHE A N 1
ATOM 2430 C CA . PHE A 1 317 ? -10.942 11.336 6.651 1.00 91.62 317 PHE A CA 1
ATOM 2431 C C . PHE A 1 317 ? -11.722 12.043 5.545 1.00 91.62 317 PHE A C 1
ATOM 2433 O O . PHE A 1 317 ? -12.245 11.418 4.625 1.00 91.62 317 PHE A O 1
ATOM 2440 N N . ARG A 1 318 ? -11.799 13.372 5.634 1.00 85.88 318 ARG A N 1
ATOM 2441 C CA . ARG A 1 318 ? -12.335 14.219 4.567 1.00 85.88 318 ARG A CA 1
ATOM 2442 C C . ARG A 1 318 ? -11.302 14.338 3.450 1.00 85.88 318 ARG A C 1
ATOM 2444 O O . ARG A 1 318 ? -10.133 14.621 3.706 1.00 85.88 318 ARG A O 1
ATOM 2451 N N . THR A 1 319 ? -11.733 14.176 2.205 1.00 71.12 319 THR A N 1
ATOM 2452 C CA . THR A 1 319 ? -10.866 14.373 1.039 1.00 71.12 319 THR A CA 1
ATOM 2453 C C . THR A 1 319 ? -10.681 15.853 0.728 1.00 71.12 319 THR A C 1
ATOM 2455 O O . THR A 1 319 ? -11.663 16.560 0.507 1.00 71.12 319 THR A O 1
ATOM 2458 N N . GLY A 1 320 ? -9.432 16.311 0.604 1.00 59.78 320 GLY A N 1
ATOM 2459 C CA . GLY A 1 320 ? -9.118 17.654 0.095 1.00 59.78 320 GLY A CA 1
ATOM 2460 C C . GLY A 1 320 ? -9.167 17.784 -1.436 1.00 59.78 320 GLY A C 1
ATOM 2461 O O . GLY A 1 320 ? -9.155 18.895 -1.960 1.00 59.78 320 GLY A O 1
ATOM 2462 N N . TRP A 1 321 ? -9.226 16.667 -2.169 1.00 53.97 321 TRP A N 1
ATOM 2463 C CA . TRP A 1 321 ? -9.054 16.638 -3.630 1.00 53.97 321 TRP A CA 1
ATOM 2464 C C . TRP A 1 321 ? -10.292 17.028 -4.444 1.00 53.97 321 TRP A C 1
ATOM 2466 O O . TRP A 1 321 ? -10.137 17.432 -5.595 1.00 53.97 321 TRP A O 1
ATOM 2476 N N . ALA A 1 322 ? -11.493 17.003 -3.852 1.00 43.69 322 ALA A N 1
ATOM 2477 C CA . ALA A 1 322 ? -12.712 17.481 -4.515 1.00 43.69 322 ALA A CA 1
ATOM 2478 C C . ALA A 1 322 ? -12.636 18.975 -4.896 1.00 43.69 322 ALA A C 1
ATOM 2480 O O . ALA A 1 322 ? -13.318 19.408 -5.814 1.00 43.69 322 ALA A O 1
ATOM 2481 N N . VAL A 1 323 ? -11.756 19.749 -4.250 1.00 40.34 323 VAL A N 1
ATOM 2482 C CA . VAL A 1 323 ? -11.600 21.196 -4.482 1.00 40.34 323 VAL A CA 1
ATOM 2483 C C . VAL A 1 323 ? -10.552 21.514 -5.566 1.00 40.34 323 VAL A C 1
ATOM 2485 O O . VAL A 1 323 ? -10.541 22.608 -6.122 1.00 40.34 323 VAL A O 1
ATOM 2488 N N . TYR A 1 324 ? -9.667 20.574 -5.924 1.00 40.19 324 TYR A N 1
ATOM 2489 C CA . TYR A 1 324 ? -8.550 20.857 -6.845 1.00 40.19 324 TYR A CA 1
ATOM 2490 C C . TYR A 1 324 ? -8.905 20.741 -8.338 1.00 40.19 324 TYR A C 1
ATOM 2492 O O . TYR A 1 324 ? -8.129 21.194 -9.179 1.00 40.19 324 TYR A O 1
ATOM 2500 N N . ASN A 1 325 ? -10.065 20.166 -8.671 1.00 35.75 325 ASN A N 1
ATOM 2501 C CA . ASN A 1 325 ? -10.547 20.035 -10.053 1.00 35.75 325 ASN A CA 1
ATOM 2502 C C . ASN A 1 325 ? -11.427 21.210 -10.519 1.00 35.75 325 ASN A C 1
ATOM 2504 O O . ASN A 1 325 ? -11.806 21.235 -11.682 1.00 35.75 325 ASN A O 1
ATOM 2508 N N . GLU A 1 326 ? -11.717 22.194 -9.660 1.00 32.22 326 GLU A N 1
ATOM 2509 C CA . GLU A 1 326 ? -12.426 23.427 -10.055 1.00 32.22 326 GLU A CA 1
ATOM 2510 C C . GLU A 1 326 ? -11.477 24.559 -10.500 1.00 32.22 326 GLU A C 1
ATOM 2512 O O . GLU A 1 326 ? -11.930 25.591 -10.985 1.00 32.22 326 GLU A O 1
ATOM 2517 N N . TRP A 1 327 ? -10.156 24.370 -10.382 1.00 30.91 327 TRP A N 1
ATOM 2518 C CA . TRP A 1 327 ? -9.132 25.377 -10.717 1.00 30.91 327 TRP A CA 1
ATOM 2519 C C . TRP A 1 327 ? -8.207 24.964 -11.878 1.00 30.91 327 TRP A C 1
ATOM 2521 O O . TRP A 1 327 ? -7.041 25.368 -11.923 1.00 30.91 327 TRP A O 1
ATOM 2531 N N . ARG A 1 328 ? -8.704 24.157 -12.823 1.00 31.39 328 ARG A N 1
ATOM 2532 C CA . ARG A 1 328 ? -8.037 23.877 -14.104 1.00 31.39 328 ARG A CA 1
ATOM 2533 C C . ARG A 1 328 ? -8.985 24.022 -15.277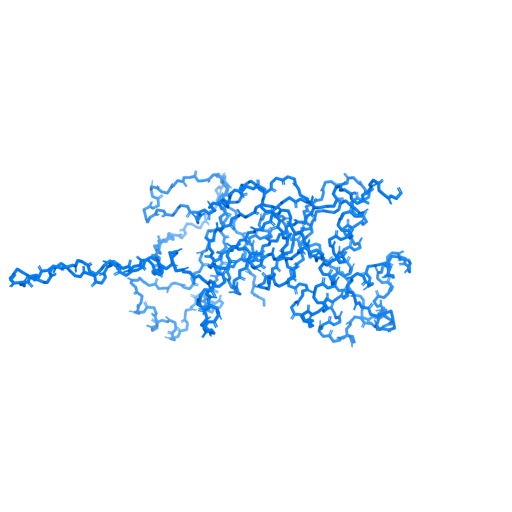 1.00 31.39 328 ARG A C 1
ATOM 2535 O O . ARG A 1 328 ? -10.102 23.478 -15.189 1.00 31.39 328 ARG A O 1
#

InterPro domains:
  IPR027417 P-loop containing nucleoside triphosphate hydrolase [G3DSA:3.40.50.300] (155-320)
  IPR027417 P-loop containing nucleoside triphosphate hydrolase [SSF52540] (162-327)

Radius of gyration: 24.45 Å; Cα contacts (8 Å, |Δi|>4): 429; chains: 1; bounding box: 43×64×83 Å

Organism: Alexandrium catenella (NCBI:txid2925)

Sequence (328 aa):
PDAMQVIHCGGRGTSAHETDVKATRLRMPMPLQTRLLVQPKLPGSVEPERPFAAIDYKECDTSTLESLGWYVPPELLHDRLYFGLERSCEPLQVLPAKFDVNPLNEAVEEEPHYLATYVGSADGSLSSKLQQVSRLLDHPFDGLCVHKVPKITGVGEFTVGLLTGPSGSGKTSLARSLFGPSPATEWSDEASVLEHFSSLARARQFLEAACLDLGVAMRPFNALSAGERARAQTARLLEGAARLSSTQACFNPLLLEEFTSLVDRPLAKRMARSVNRLAVSHGLKVVAVSCHRDFATKGALEPEWLLERHSGRLLHFRTGWAVYNEWR